Protein AF-X1T3U0-F1 (afdb_monomer)

Organism: NCBI:txid412755

Secondary structure (DSSP, 8-state):
-------S-TTSB-SS----EEEEEETTEEEEEEEBGGG-EEEEEEEE-TT--EEEEEEEEEESS--EEEEEEEEEETTEEEEEEE-TTSEEEEEEEEE-TT--EEEEEEEEEEEEE--SSSS--EEEEEEETTEEEEEEE-GGG-EEEEEEEE-TTS-EEEEEEEEEEESSS---S--EEEEETTEEEEEEE-TTSSSEEEEEEEB-TTS-B-SS-SEEEEETT-EEEEEEEEETTEEEEEEE--S--S--

Radius of gyration: 18.04 Å; Cα contacts (8 Å, |Δi|>4): 682; chains: 1; bounding box: 48×42×46 Å

Sequence (252 aa):
MADYAAKIDVQQYDAIGTRQSVVHVADQIYAIACRGADSDGYVYTVTIDTDGTITALDSLEFADANTIGGTKIIHLAGDNYAILYNSYYKDARIATISITSEGVIALIDDQPVDSIQFGSSSWPCFDFIKVSGTTYAMIYSGADSDGFLTTLSIADNGTVGAVIQTWEFDTEFSVLYPTILHISGDIYVISGPDALHTAVALHTVNIAADGTITTSFVDSLTLDNNSHLRIIPLAGTKYAAVYKKSSDTSCQ

Foldseek 3Di:
DDDPPDDPDPQWADPPPAAKEWDDQADQKIKIWFQTPLRWTKIWIWGQDPVRDIGTQDMDTQGDNFFFGYWYWDAQDDQKIWIWGAGPQQFIKIWMWGQDNSGDIDTQDIDTQPPGGFEPDRHKAKDKDQQARQKIWMWTQHYVQFTKIWMFGAHSSRDTGHIPDMARLGDDEHPAHWDWDDQDAQWIWIWDADPVRQFIKIFIWGQHNSRDTPRDTPDMDTDPQWDNWDWADDDRRDIDTDTDNDPDPDND

Mean predicted aligned error: 7.39 Å

Nearest PDB structures (foldseek):
  4xfv-assembly1_A  TM=5.969E-01  e=9.793E-04  Saccharomyces cerevisiae S288C
  3f3g-assembly1_F  TM=6.147E-01  e=1.641E-03  Saccharomyces cerevisiae
  8asw-assembly1_B  TM=4.668E-01  e=8.833E-04  Saccharomyces cerevisiae
  3f3p-assembly3_J  TM=4.554E-01  e=3.558E-03  Saccharomyces cerevisiae
  3f3p-assembly2_E  TM=4.523E-01  e=5.960E-03  Saccharomyces cerevisiae

pLDDT: mean 83.65, std 15.82, range [32.72, 98.62]

Structure (mmCIF, N/CA/C/O backbone):
data_AF-X1T3U0-F1
#
_entry.id   AF-X1T3U0-F1
#
loop_
_atom_site.group_PDB
_atom_site.id
_atom_site.type_symbol
_atom_site.label_atom_id
_atom_site.label_alt_id
_atom_site.label_comp_id
_atom_site.label_asym_id
_atom_site.label_entity_id
_atom_site.label_seq_id
_atom_site.pdbx_PDB_ins_code
_atom_site.Cartn_x
_atom_site.Cartn_y
_atom_site.Cartn_z
_atom_site.occupancy
_atom_site.B_iso_or_equiv
_atom_site.auth_seq_id
_atom_site.auth_comp_id
_atom_site.auth_asym_id
_atom_site.auth_atom_id
_atom_site.pdbx_PDB_model_num
ATOM 1 N N . MET A 1 1 ? -32.197 23.015 3.382 1.00 33.59 1 MET A N 1
ATOM 2 C CA . MET A 1 1 ? -30.764 23.086 3.722 1.00 33.59 1 MET A CA 1
ATOM 3 C C . MET A 1 1 ? -30.381 21.684 4.129 1.00 33.59 1 MET A C 1
ATOM 5 O O . MET A 1 1 ? -31.005 21.175 5.048 1.00 33.59 1 MET A O 1
ATOM 9 N N . ALA A 1 2 ? -29.540 21.015 3.340 1.00 32.72 2 ALA A N 1
ATOM 10 C CA . ALA A 1 2 ? -29.128 19.652 3.647 1.00 32.72 2 ALA A CA 1
ATOM 11 C C . ALA A 1 2 ? -28.201 19.701 4.862 1.00 32.72 2 ALA A C 1
ATOM 13 O O . ALA A 1 2 ? -27.217 20.440 4.862 1.00 32.72 2 ALA A O 1
ATOM 14 N N . ASP A 1 3 ? -28.605 18.981 5.897 1.00 36.50 3 ASP A N 1
ATOM 15 C CA . ASP A 1 3 ? -27.852 18.747 7.115 1.00 36.50 3 ASP A CA 1
ATOM 16 C C . ASP A 1 3 ? -26.607 17.934 6.736 1.00 36.50 3 ASP A C 1
ATOM 18 O O . ASP A 1 3 ? -26.713 16.798 6.269 1.00 36.50 3 ASP A O 1
ATOM 22 N N . TYR A 1 4 ? -25.431 18.560 6.806 1.00 36.69 4 TYR A N 1
ATOM 23 C CA . TYR A 1 4 ? -24.165 17.853 6.646 1.00 36.69 4 TYR A CA 1
ATOM 24 C C . TYR A 1 4 ? -23.943 17.069 7.939 1.00 36.69 4 TYR A C 1
ATOM 26 O O . TYR A 1 4 ? -23.486 17.632 8.932 1.00 36.69 4 TYR A O 1
ATOM 34 N N . ALA A 1 5 ? -24.313 15.787 7.906 1.00 38.25 5 ALA A N 1
ATOM 35 C CA . ALA A 1 5 ? -24.057 14.813 8.959 1.00 38.25 5 ALA A CA 1
ATOM 36 C C . ALA A 1 5 ? -22.603 14.887 9.458 1.00 38.25 5 ALA A C 1
ATOM 38 O O . ALA A 1 5 ? -21.700 15.251 8.699 1.00 38.25 5 ALA A O 1
ATOM 39 N N . ALA A 1 6 ? -22.431 14.556 10.743 1.00 39.19 6 ALA A N 1
ATOM 40 C CA . ALA A 1 6 ? -21.190 14.555 11.511 1.00 39.19 6 ALA A CA 1
ATOM 41 C C . ALA A 1 6 ? -19.950 14.330 10.636 1.00 39.19 6 ALA A C 1
ATOM 43 O O . ALA A 1 6 ? -19.658 13.224 10.187 1.00 39.19 6 ALA A O 1
ATOM 44 N N . LYS A 1 7 ? -19.227 15.415 10.369 1.00 46.50 7 LYS A N 1
ATOM 45 C CA . LYS A 1 7 ? -17.912 15.314 9.757 1.00 46.50 7 LYS A CA 1
ATOM 46 C C . LYS A 1 7 ? -16.967 14.760 10.822 1.00 46.50 7 LYS A C 1
ATOM 48 O O . LYS A 1 7 ? -16.923 15.309 11.922 1.00 46.50 7 LYS A O 1
ATOM 53 N N . ILE A 1 8 ? -16.218 13.709 10.486 1.00 49.72 8 ILE A N 1
ATOM 54 C CA . ILE A 1 8 ? -14.942 13.419 11.157 1.00 49.72 8 ILE A CA 1
ATOM 55 C C . ILE A 1 8 ? -14.168 14.739 11.137 1.00 49.72 8 ILE A C 1
ATOM 57 O O . ILE A 1 8 ? -14.151 15.399 10.095 1.00 49.72 8 ILE A O 1
ATOM 61 N N . ASP A 1 9 ? -13.695 15.177 12.302 1.00 47.09 9 ASP A N 1
ATOM 62 C CA . ASP A 1 9 ? -13.262 16.549 12.565 1.00 47.09 9 ASP A CA 1
ATOM 63 C C . ASP A 1 9 ? -12.501 17.176 11.380 1.00 47.09 9 ASP A C 1
ATOM 65 O O . ASP A 1 9 ? -11.403 16.772 11.003 1.00 47.09 9 ASP A O 1
ATOM 69 N N . VAL A 1 10 ? -13.130 18.178 10.759 1.00 43.94 10 VAL A N 1
ATOM 70 C CA . VAL A 1 10 ? -12.638 18.867 9.552 1.00 43.94 10 VAL A CA 1
ATOM 71 C C . VAL A 1 10 ? -11.421 19.740 9.840 1.00 43.94 10 VAL A C 1
ATOM 73 O O . VAL A 1 10 ? -10.869 20.321 8.910 1.00 43.94 10 VAL A O 1
ATOM 76 N N . GLN A 1 11 ? -10.962 19.838 11.088 1.00 42.84 11 GLN A N 1
ATOM 77 C CA . GLN A 1 11 ? -9.728 20.563 11.386 1.00 42.84 11 GLN A CA 1
ATOM 78 C C . GLN A 1 11 ? -8.455 19.832 10.946 1.00 42.84 11 GLN A C 1
ATOM 80 O O . GLN A 1 11 ? -7.423 20.480 10.824 1.00 42.84 11 GLN A O 1
ATOM 85 N N . GLN A 1 12 ? -8.524 18.531 10.648 1.00 51.31 12 GLN A N 1
ATOM 86 C CA . GLN A 1 12 ? -7.346 17.737 10.292 1.00 51.31 12 GLN A CA 1
ATOM 87 C C . GLN A 1 12 ? -7.326 17.261 8.839 1.00 51.31 12 GLN A C 1
ATOM 89 O O . GLN A 1 12 ? -6.396 16.566 8.470 1.00 51.31 12 GLN A O 1
ATOM 94 N N . TYR A 1 13 ? -8.291 17.619 7.988 1.00 47.41 13 TYR A N 1
ATOM 95 C CA . TYR A 1 13 ? -8.265 17.225 6.573 1.00 47.41 13 TYR A CA 1
ATOM 96 C C . TYR A 1 13 ? -7.648 18.330 5.710 1.00 47.41 13 TYR A C 1
ATOM 98 O O . TYR A 1 13 ? -8.211 19.422 5.606 1.00 47.41 13 TYR A O 1
ATOM 106 N N . ASP A 1 14 ? -6.519 18.048 5.055 1.00 48.72 14 ASP A N 1
ATOM 107 C CA . ASP A 1 14 ? -5.982 18.955 4.041 1.00 48.72 14 ASP A CA 1
ATOM 108 C C . ASP A 1 14 ? -6.855 18.881 2.774 1.00 48.72 14 ASP A C 1
ATOM 110 O O . ASP A 1 14 ? -7.186 17.805 2.278 1.00 48.72 14 ASP A O 1
ATOM 114 N N . ALA A 1 15 ? -7.239 20.036 2.226 1.00 45.53 15 ALA A N 1
ATOM 115 C CA . ALA A 1 15 ? -8.114 20.159 1.055 1.00 45.53 15 ALA A CA 1
ATOM 116 C C . ALA A 1 15 ? -7.466 19.666 -0.257 1.00 45.53 15 ALA A C 1
ATOM 118 O O . ALA A 1 15 ? -8.058 19.789 -1.332 1.00 45.53 15 ALA A O 1
ATOM 119 N N . ILE A 1 16 ? -6.252 19.124 -0.181 1.00 51.62 16 ILE A N 1
ATOM 120 C CA . ILE A 1 16 ? -5.524 18.544 -1.300 1.00 51.62 16 ILE A CA 1
ATOM 121 C C . ILE A 1 16 ? -5.932 17.071 -1.396 1.00 51.62 16 ILE A C 1
ATOM 123 O O . ILE A 1 16 ? -5.784 16.327 -0.430 1.00 51.62 16 ILE A O 1
ATOM 127 N N . GLY A 1 17 ? -6.488 16.666 -2.544 1.00 50.97 17 GLY A N 1
ATOM 128 C CA . GLY A 1 17 ? -7.001 15.318 -2.820 1.00 50.97 17 GLY A CA 1
ATOM 129 C C . GLY A 1 17 ? -5.941 14.236 -2.640 1.00 50.97 17 GLY A C 1
ATOM 130 O O . GLY A 1 17 ? -5.286 13.817 -3.579 1.00 50.97 17 GLY A O 1
ATOM 131 N N . THR A 1 18 ? -5.742 13.789 -1.410 1.00 62.81 18 THR A N 1
ATOM 132 C CA . THR A 1 18 ? -4.729 12.795 -1.072 1.00 62.81 18 THR A CA 1
ATOM 133 C C . THR A 1 18 ? -5.358 11.411 -1.071 1.00 62.81 18 THR A C 1
ATOM 135 O O . THR A 1 18 ? -6.543 11.236 -0.770 1.00 62.81 18 THR A O 1
ATOM 138 N N . ARG A 1 19 ? -4.584 10.392 -1.457 1.00 74.94 19 ARG A N 1
ATOM 139 C CA . ARG A 1 19 ? -5.105 9.022 -1.505 1.00 74.94 19 ARG A CA 1
ATOM 140 C C . ARG A 1 19 ? -5.238 8.478 -0.093 1.00 74.94 19 ARG A C 1
ATOM 142 O O . ARG A 1 19 ? -4.238 8.211 0.565 1.00 74.94 19 ARG A O 1
ATOM 149 N N . GLN A 1 20 ? -6.477 8.283 0.325 1.00 82.75 20 GLN A N 1
ATOM 150 C CA . GLN A 1 20 ? -6.818 7.598 1.562 1.00 82.75 20 GLN A CA 1
ATOM 151 C C . GLN A 1 20 ? -6.852 6.089 1.322 1.00 82.75 20 GLN A C 1
ATOM 153 O O . GLN A 1 20 ? -7.169 5.627 0.218 1.00 82.75 20 GLN A O 1
ATOM 158 N N . SER A 1 21 ? -6.584 5.319 2.369 1.00 89.38 21 SER A N 1
ATOM 159 C CA . SER A 1 21 ? -6.733 3.868 2.346 1.00 89.38 21 SER A CA 1
ATOM 160 C C . SER A 1 21 ? -7.665 3.421 3.453 1.00 89.38 21 SER A C 1
ATOM 162 O O . SER A 1 21 ? -7.557 3.886 4.583 1.00 89.38 21 SER A O 1
ATOM 164 N N . VAL A 1 22 ? -8.553 2.486 3.122 1.00 92.12 22 VAL A N 1
ATOM 165 C CA . VAL A 1 22 ? -9.544 1.933 4.046 1.00 92.12 22 VAL A CA 1
ATOM 166 C C . VAL A 1 22 ? -9.322 0.435 4.182 1.00 92.12 22 VAL A C 1
ATOM 168 O O . VAL A 1 22 ? -9.105 -0.248 3.180 1.00 92.12 22 VAL A O 1
ATOM 171 N N . VAL A 1 23 ? -9.403 -0.075 5.406 1.00 95.38 23 VAL A N 1
ATOM 172 C CA . VAL A 1 23 ? -9.389 -1.511 5.697 1.00 95.38 23 VAL A CA 1
ATOM 173 C C . VAL A 1 23 ? -10.534 -1.853 6.647 1.00 95.38 23 VAL A C 1
ATOM 175 O O . VAL A 1 23 ? -10.907 -1.054 7.505 1.00 95.38 23 VAL A O 1
ATOM 178 N N . HIS A 1 24 ? -11.127 -3.030 6.460 1.00 95.50 24 HIS A N 1
ATOM 179 C CA . HIS A 1 24 ? -12.075 -3.591 7.420 1.00 95.50 24 HIS A CA 1
ATOM 180 C C . HIS A 1 24 ? -11.312 -4.105 8.644 1.00 95.50 24 HIS A C 1
ATOM 182 O O . HIS A 1 24 ? -10.264 -4.726 8.480 1.00 95.50 24 HIS A O 1
ATOM 188 N N . VAL A 1 25 ? -11.824 -3.818 9.841 1.00 95.81 25 VAL A N 1
ATOM 189 C CA . VAL A 1 25 ? -11.195 -4.206 11.111 1.00 95.81 25 VAL A CA 1
ATOM 190 C C . VAL A 1 25 ? -11.925 -5.411 11.702 1.00 95.81 25 VAL A C 1
ATOM 192 O O . VAL A 1 25 ? -11.403 -6.522 11.714 1.00 95.81 25 VAL A O 1
ATOM 195 N N . ALA A 1 26 ? -13.155 -5.200 12.165 1.00 94.69 26 ALA A N 1
ATOM 196 C CA . ALA A 1 26 ? -14.017 -6.215 12.760 1.00 94.69 26 ALA A CA 1
ATOM 197 C C 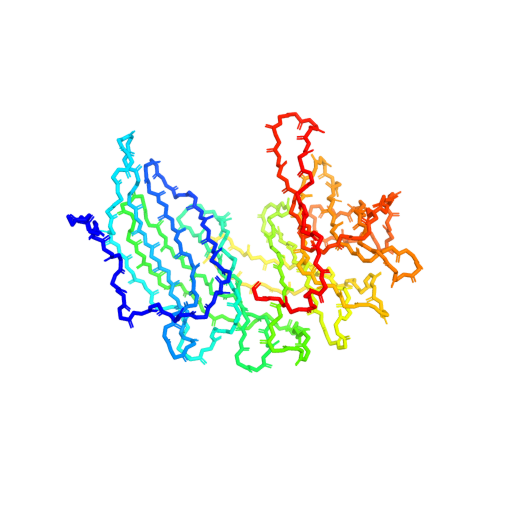. ALA A 1 26 ? -15.467 -5.733 12.694 1.00 94.69 26 ALA A C 1
ATOM 199 O O . ALA A 1 26 ? -15.708 -4.532 12.750 1.00 94.69 26 ALA A O 1
ATOM 200 N N . ASP A 1 27 ? -16.435 -6.644 12.581 1.00 94.31 27 ASP A N 1
ATOM 201 C CA . ASP A 1 27 ? -17.865 -6.309 12.520 1.00 94.31 27 ASP A CA 1
ATOM 202 C C . ASP A 1 27 ? -18.162 -5.162 11.532 1.00 94.31 27 ASP A C 1
ATOM 204 O O . ASP A 1 27 ? -17.897 -5.293 10.337 1.00 94.31 27 ASP A O 1
ATOM 208 N N . GLN A 1 28 ? -18.668 -4.030 12.026 1.00 95.38 28 GLN A N 1
ATOM 209 C CA . GLN A 1 28 ? -18.968 -2.827 11.247 1.00 95.38 28 GLN A CA 1
ATOM 210 C C . GLN A 1 28 ? -17.866 -1.758 11.341 1.00 95.38 28 GLN A C 1
ATOM 212 O O . GLN A 1 28 ? -18.093 -0.617 10.944 1.00 95.38 28 GLN A O 1
ATOM 217 N N . ILE A 1 29 ? -16.697 -2.097 11.887 1.00 96.31 29 ILE A N 1
ATOM 218 C CA . ILE A 1 29 ? -15.579 -1.181 12.114 1.00 96.31 29 ILE A CA 1
ATOM 219 C C . ILE A 1 29 ? -14.626 -1.185 10.923 1.00 96.31 29 ILE A C 1
ATOM 221 O O . ILE A 1 29 ? -14.197 -2.230 10.425 1.00 96.31 29 ILE A O 1
ATOM 225 N N . TYR A 1 30 ? -14.251 0.018 10.506 1.00 96.75 30 TYR A N 1
ATOM 226 C CA . TYR A 1 30 ? -13.299 0.275 9.438 1.00 96.75 30 TYR A CA 1
ATOM 227 C C . TYR A 1 30 ? -12.246 1.265 9.918 1.00 96.75 30 TYR A C 1
ATOM 229 O O . TYR A 1 30 ? -12.556 2.196 10.661 1.00 96.75 30 TYR A O 1
ATOM 237 N N . ALA A 1 31 ? -11.013 1.082 9.458 1.00 96.19 31 ALA A N 1
ATOM 238 C CA . ALA A 1 31 ? -9.928 2.022 9.674 1.00 96.19 31 ALA A CA 1
ATOM 239 C C . ALA A 1 31 ? -9.622 2.776 8.381 1.00 96.19 31 ALA A C 1
ATOM 241 O O . ALA A 1 31 ? -9.586 2.181 7.302 1.00 96.19 31 ALA A O 1
ATOM 242 N N . ILE A 1 32 ? -9.399 4.081 8.495 1.00 94.31 32 ILE A N 1
ATOM 243 C CA . ILE A 1 32 ? -9.120 4.996 7.392 1.00 94.31 32 ILE A CA 1
ATOM 244 C C . ILE A 1 32 ? -7.792 5.678 7.694 1.00 94.31 32 ILE A C 1
ATOM 246 O O . ILE A 1 32 ? -7.715 6.491 8.609 1.00 94.31 32 ILE A O 1
ATOM 250 N N . ALA A 1 33 ? -6.756 5.356 6.926 1.00 92.44 33 ALA A N 1
ATOM 251 C CA . ALA A 1 33 ? -5.493 6.080 6.959 1.00 92.44 33 ALA A CA 1
ATOM 252 C C . ALA A 1 33 ? -5.522 7.203 5.918 1.00 92.44 33 ALA A C 1
ATOM 254 O O . ALA A 1 33 ? -5.954 6.992 4.779 1.00 92.44 33 ALA A O 1
ATOM 255 N N . CYS A 1 34 ? -5.014 8.379 6.265 1.00 88.38 34 CYS A N 1
ATOM 256 C CA . CYS A 1 34 ? -4.956 9.526 5.368 1.00 88.38 34 CYS A CA 1
ATOM 257 C C . CYS A 1 34 ? -3.858 10.516 5.760 1.00 88.38 34 CYS A C 1
ATOM 259 O O . CYS A 1 34 ? -3.342 10.496 6.876 1.00 88.38 34 CYS A O 1
ATOM 261 N N . ARG A 1 35 ? -3.542 11.415 4.827 1.00 85.50 35 ARG A N 1
ATOM 262 C CA . ARG A 1 35 ? -2.795 12.636 5.116 1.00 85.50 35 ARG A CA 1
ATOM 263 C C . ARG A 1 35 ? -3.746 13.678 5.699 1.00 85.50 35 ARG A C 1
ATOM 265 O O . ARG A 1 35 ? -4.820 13.906 5.138 1.00 85.50 35 ARG A O 1
ATOM 272 N N . GLY A 1 36 ? -3.340 14.294 6.796 1.00 82.38 36 GLY A N 1
ATOM 273 C CA . GLY A 1 36 ? -4.035 15.394 7.429 1.00 82.38 36 GLY A CA 1
ATOM 274 C C . GLY A 1 36 ? -3.422 16.765 7.155 1.00 82.38 36 GLY A C 1
ATOM 275 O O . GLY A 1 36 ? -2.601 16.933 6.246 1.00 82.38 36 GLY A O 1
ATOM 276 N N . ALA A 1 37 ? -3.872 17.754 7.930 1.00 81.44 37 ALA A N 1
ATOM 277 C CA . ALA A 1 37 ? -3.333 19.111 7.943 1.00 81.44 37 ALA A CA 1
ATOM 278 C C . ALA A 1 37 ? -1.815 19.095 8.184 1.00 81.44 37 ALA A C 1
ATOM 280 O O . ALA A 1 37 ? -1.283 18.133 8.722 1.00 81.44 37 ALA A O 1
ATOM 281 N N . ASP A 1 38 ? -1.116 20.118 7.689 1.00 81.81 38 ASP A N 1
ATOM 282 C CA . ASP A 1 38 ? 0.340 20.278 7.836 1.00 81.81 38 ASP A CA 1
ATOM 283 C C . ASP A 1 38 ? 1.205 19.097 7.342 1.00 81.81 38 ASP A C 1
ATOM 285 O O . ASP A 1 38 ? 2.426 19.107 7.473 1.00 81.81 38 ASP A O 1
ATOM 289 N N . SER A 1 39 ? 0.609 18.173 6.577 1.00 82.75 39 SER A N 1
ATOM 290 C CA . SER A 1 39 ? 1.232 16.923 6.118 1.00 82.75 39 SER A CA 1
ATOM 291 C C . SER A 1 39 ? 1.428 15.890 7.224 1.00 82.75 39 SER A C 1
ATOM 293 O O . SER A 1 39 ? 2.306 15.039 7.117 1.00 82.75 39 SER A O 1
ATOM 295 N N . ASP A 1 40 ? 0.586 15.919 8.247 1.00 85.94 40 ASP A N 1
ATOM 296 C CA . ASP A 1 40 ? 0.549 14.886 9.274 1.00 85.94 40 ASP A CA 1
ATOM 297 C C . ASP A 1 40 ? -0.100 13.606 8.729 1.00 85.94 40 ASP A C 1
ATOM 299 O O . ASP A 1 40 ? -0.894 13.622 7.786 1.00 85.94 40 ASP A O 1
ATOM 303 N N . GLY A 1 41 ? 0.252 12.462 9.296 1.00 89.31 41 GLY A N 1
ATOM 304 C CA . GLY A 1 41 ? -0.356 11.171 9.005 1.00 89.31 41 GLY A CA 1
ATOM 305 C C . GLY A 1 41 ? -1.357 10.810 10.086 1.00 89.31 41 GLY A C 1
ATOM 306 O O . GLY A 1 41 ? -0.973 10.665 11.243 1.00 89.31 41 GLY A O 1
ATOM 307 N N . TYR A 1 42 ? -2.620 10.608 9.711 1.00 91.44 42 TYR A N 1
ATOM 308 C CA . TYR A 1 42 ? -3.678 10.214 10.640 1.00 91.44 42 TYR A CA 1
ATOM 309 C C . TYR A 1 42 ? -4.325 8.891 10.252 1.00 91.44 42 TYR A C 1
ATOM 311 O O . TYR A 1 42 ? -4.515 8.577 9.073 1.00 91.44 42 TYR A O 1
ATOM 319 N N . VAL A 1 43 ? -4.715 8.129 11.268 1.00 94.25 43 VAL A N 1
ATOM 320 C CA . VAL A 1 43 ? -5.621 6.992 11.140 1.00 94.25 43 VAL A CA 1
ATOM 321 C C . VAL A 1 43 ? -6.849 7.222 12.012 1.00 94.25 43 VAL A C 1
ATOM 323 O O . VAL A 1 43 ? -6.735 7.609 13.172 1.00 94.25 43 VAL A O 1
ATOM 326 N N . TYR A 1 44 ? -8.022 6.977 11.440 1.00 94.44 44 TYR A N 1
ATOM 327 C CA . TYR A 1 44 ? -9.311 7.049 12.121 1.00 94.44 44 TYR A CA 1
ATOM 328 C C . TYR A 1 44 ? -9.970 5.682 12.108 1.00 94.44 44 TYR A C 1
ATOM 330 O O . TYR A 1 44 ? -9.910 4.980 11.097 1.00 94.44 44 TYR A O 1
ATOM 338 N N . THR A 1 45 ? -10.671 5.336 13.177 1.00 96.44 45 THR A N 1
ATOM 339 C CA . THR A 1 45 ? -11.610 4.215 13.183 1.00 96.44 45 THR A CA 1
ATOM 340 C C . THR A 1 45 ? -13.034 4.734 13.198 1.00 96.44 45 THR A C 1
ATOM 342 O O . THR A 1 45 ? -13.372 5.719 13.857 1.00 96.44 45 THR A O 1
ATOM 345 N N . VAL A 1 46 ? -13.887 4.071 12.428 1.00 95.81 46 VAL A N 1
ATOM 346 C CA . VAL A 1 46 ? -15.303 4.405 12.308 1.00 95.81 46 VAL A CA 1
ATOM 347 C C . VAL A 1 46 ? -16.137 3.139 12.345 1.00 95.81 46 VAL A C 1
ATOM 349 O O . VAL A 1 46 ? -15.684 2.085 11.906 1.00 95.81 46 VAL A O 1
ATOM 352 N N . THR A 1 47 ? -17.379 3.255 12.797 1.00 96.25 47 THR A N 1
ATOM 353 C CA . THR A 1 47 ? -18.428 2.286 12.466 1.00 96.25 47 THR A CA 1
ATOM 354 C C . THR A 1 47 ? -19.148 2.722 11.199 1.00 96.25 47 THR A C 1
ATOM 356 O O . THR A 1 47 ? -19.315 3.919 10.967 1.00 96.25 47 THR A O 1
ATOM 359 N N . ILE A 1 48 ? -19.570 1.757 10.384 1.00 92.44 48 ILE A N 1
ATOM 360 C CA . ILE A 1 48 ? -20.512 1.958 9.281 1.00 92.44 48 ILE A CA 1
ATOM 361 C C . ILE A 1 48 ? -21.673 0.989 9.493 1.00 92.44 48 ILE A C 1
ATOM 363 O O . ILE A 1 48 ? -21.567 -0.199 9.185 1.00 92.44 48 ILE A O 1
ATOM 367 N N . ASP A 1 49 ? -22.775 1.481 10.048 1.00 93.06 49 ASP A N 1
ATOM 368 C CA . ASP A 1 49 ? -23.946 0.667 10.362 1.00 93.06 49 ASP A CA 1
ATOM 369 C C . ASP A 1 49 ? -24.684 0.200 9.099 1.00 93.06 49 ASP A C 1
ATOM 371 O O . ASP A 1 49 ? -24.515 0.725 7.998 1.00 93.06 49 ASP A O 1
ATOM 375 N N . THR A 1 50 ? -25.551 -0.805 9.251 1.00 93.44 50 THR A N 1
ATOM 376 C CA . THR A 1 50 ? -26.329 -1.365 8.126 1.00 93.44 50 THR A CA 1
ATOM 377 C C . THR A 1 50 ? -27.298 -0.373 7.475 1.00 93.44 50 THR A C 1
ATOM 379 O O . THR A 1 50 ? -27.723 -0.591 6.341 1.00 93.44 50 THR A O 1
ATOM 382 N N . ASP A 1 51 ? -27.642 0.712 8.171 1.00 92.88 51 ASP A N 1
ATOM 383 C CA . ASP A 1 51 ? -28.441 1.817 7.635 1.00 92.88 51 ASP A CA 1
ATOM 384 C C . ASP A 1 51 ? -27.585 2.896 6.943 1.00 92.88 51 ASP A C 1
ATOM 386 O O . ASP A 1 51 ? -28.124 3.860 6.398 1.00 92.88 51 ASP A O 1
ATOM 390 N N . GLY A 1 52 ? -26.262 2.707 6.916 1.00 87.94 52 GLY A N 1
ATOM 391 C CA . GLY A 1 52 ? -25.287 3.615 6.326 1.00 87.94 52 GLY A CA 1
ATOM 392 C C . GLY A 1 52 ? -24.802 4.719 7.266 1.00 87.94 52 GLY A C 1
ATOM 393 O O . GLY A 1 52 ? -24.048 5.584 6.816 1.00 87.94 52 GLY A O 1
ATOM 394 N N . THR A 1 53 ? -25.209 4.721 8.539 1.00 90.75 53 THR A N 1
ATOM 395 C CA . THR A 1 53 ? -24.721 5.686 9.534 1.00 90.75 53 THR A CA 1
ATOM 396 C C . THR A 1 53 ? -23.230 5.481 9.791 1.00 90.75 53 THR A C 1
ATOM 398 O O . THR A 1 53 ? -22.785 4.356 10.007 1.00 90.75 53 THR A O 1
ATOM 401 N N . ILE A 1 54 ? -22.457 6.572 9.776 1.00 92.12 54 ILE A N 1
ATOM 402 C CA . ILE A 1 54 ? -21.017 6.558 10.060 1.00 92.12 54 ILE A CA 1
ATOM 403 C C . ILE A 1 54 ? -20.767 7.246 11.401 1.00 92.12 54 ILE A C 1
ATOM 405 O O . ILE A 1 54 ? -21.140 8.409 11.563 1.00 92.12 54 ILE A O 1
ATOM 409 N N . THR A 1 55 ? -20.101 6.562 12.333 1.00 92.44 55 THR A N 1
ATOM 410 C CA . THR A 1 55 ? -19.729 7.137 13.638 1.00 92.44 55 THR A CA 1
ATOM 411 C C . THR A 1 55 ? -18.233 6.991 13.875 1.00 92.44 55 THR A C 1
ATOM 413 O O . THR A 1 55 ? -17.708 5.884 13.794 1.00 92.44 55 THR A O 1
ATOM 416 N N . ALA A 1 56 ? -17.548 8.095 14.184 1.00 92.50 56 ALA A N 1
ATOM 417 C CA . ALA A 1 56 ? -16.139 8.074 14.576 1.00 92.50 56 ALA A CA 1
ATOM 418 C C . ALA A 1 56 ? -15.956 7.409 15.948 1.00 92.50 56 ALA A C 1
ATOM 420 O O . ALA A 1 56 ? -16.746 7.656 16.860 1.00 92.50 56 ALA A O 1
ATOM 421 N N . LEU A 1 57 ? -14.921 6.582 16.080 1.00 93.56 57 LEU A N 1
ATOM 422 C CA . LEU A 1 57 ? -14.583 5.870 17.312 1.00 93.56 57 LEU A CA 1
ATOM 423 C C . LEU A 1 57 ? -13.314 6.436 17.946 1.00 93.56 57 LEU A C 1
ATOM 425 O O . LEU A 1 57 ? -13.351 6.875 19.092 1.00 93.56 57 LEU A O 1
ATOM 429 N N . ASP A 1 58 ? -12.218 6.440 17.192 1.00 95.62 58 ASP A N 1
ATOM 430 C CA . ASP A 1 58 ? -10.902 6.849 17.670 1.00 95.62 58 ASP A CA 1
ATOM 431 C C . ASP A 1 58 ? -10.066 7.459 16.533 1.00 95.62 58 A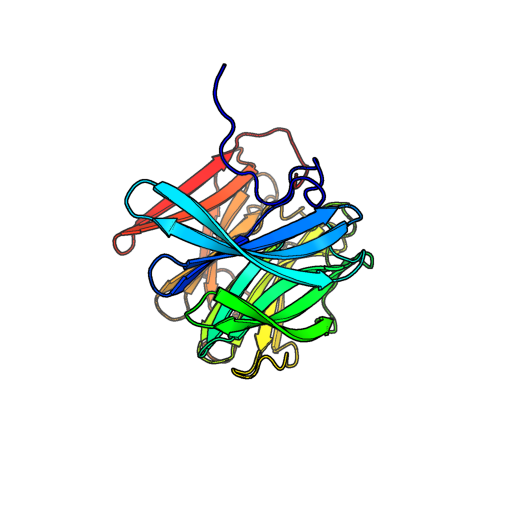SP A C 1
ATOM 433 O O . ASP A 1 58 ? -10.384 7.318 15.345 1.00 95.62 58 ASP A O 1
ATOM 437 N N . SER A 1 59 ? -8.996 8.159 16.902 1.00 94.19 59 SER A N 1
ATOM 438 C CA . SER A 1 59 ? -8.049 8.771 15.975 1.00 94.19 59 SER A CA 1
ATOM 439 C C . SER A 1 59 ? -6.639 8.774 16.551 1.00 94.19 59 SER A C 1
ATOM 441 O O . SER A 1 59 ? -6.448 9.132 17.712 1.00 94.19 59 SER A O 1
ATOM 443 N N . LEU A 1 60 ? -5.649 8.479 15.715 1.00 93.94 60 LEU A N 1
ATOM 444 C CA . LEU A 1 60 ? -4.236 8.530 16.073 1.00 93.94 60 LEU A CA 1
ATOM 445 C C . LEU A 1 60 ? -3.444 9.251 14.981 1.00 93.94 60 LEU A C 1
ATOM 447 O O . LEU A 1 60 ? -3.587 8.945 13.797 1.00 93.94 60 LEU A O 1
ATOM 451 N N . GLU A 1 61 ? -2.568 10.161 15.395 1.00 92.81 61 GLU A N 1
ATOM 452 C CA . GLU A 1 61 ? -1.500 10.687 14.549 1.00 92.81 61 GLU A CA 1
ATOM 453 C C . GLU A 1 61 ? -0.328 9.702 14.550 1.00 92.81 61 GLU A C 1
ATOM 455 O O . GLU A 1 61 ? 0.248 9.419 15.601 1.00 92.81 61 GLU A O 1
ATOM 460 N N . PHE A 1 62 ? 0.006 9.139 13.390 1.00 91.19 62 PHE A N 1
ATOM 461 C CA . PHE A 1 62 ? 1.109 8.186 13.253 1.00 91.19 62 PHE A CA 1
ATOM 462 C C . PHE A 1 62 ? 2.395 8.827 12.713 1.00 91.19 62 PHE A C 1
ATOM 464 O O . PHE A 1 62 ? 3.446 8.194 12.780 1.00 91.19 62 PHE A O 1
ATOM 471 N N . ALA A 1 63 ? 2.327 10.047 12.165 1.00 88.31 63 ALA A N 1
ATOM 472 C CA . ALA A 1 63 ? 3.481 10.757 11.612 1.00 88.31 63 ALA A CA 1
ATOM 473 C C . ALA A 1 63 ? 3.290 12.284 11.651 1.00 88.31 63 ALA A C 1
ATOM 475 O O . ALA A 1 63 ? 2.370 12.789 11.020 1.00 88.31 63 ALA A O 1
ATOM 476 N N . ASP A 1 64 ? 4.202 13.004 12.306 1.00 84.62 64 ASP A N 1
ATOM 477 C CA . ASP A 1 64 ? 4.211 14.476 12.425 1.00 84.62 64 ASP A CA 1
ATOM 478 C C . ASP A 1 64 ? 4.931 15.112 11.222 1.00 84.62 64 ASP A C 1
ATOM 480 O O . ASP A 1 64 ? 6.103 14.810 10.969 1.00 84.62 64 ASP A O 1
ATOM 484 N N . ALA A 1 65 ? 4.222 15.943 10.452 1.00 76.38 65 ALA A N 1
ATOM 485 C CA . ALA A 1 65 ? 4.689 16.702 9.287 1.00 76.38 65 ALA A CA 1
ATOM 486 C C . ALA A 1 65 ? 5.459 15.881 8.231 1.00 76.38 65 ALA A C 1
ATOM 488 O O . ALA A 1 65 ? 6.313 16.398 7.501 1.00 76.38 65 ALA A O 1
ATOM 489 N N . ASN A 1 66 ? 5.182 14.578 8.151 1.00 77.88 66 ASN A N 1
ATOM 490 C CA . ASN A 1 66 ? 5.997 13.623 7.402 1.00 77.88 66 ASN A CA 1
ATOM 491 C C . ASN A 1 66 ? 5.184 12.706 6.486 1.00 77.88 66 ASN A C 1
ATOM 493 O O . ASN A 1 66 ? 5.680 11.674 6.062 1.00 77.88 66 ASN A O 1
ATOM 497 N N . THR A 1 67 ? 3.942 13.055 6.179 1.00 76.19 67 THR A N 1
ATOM 498 C CA . THR A 1 67 ? 3.080 12.311 5.261 1.00 76.19 67 THR A CA 1
ATOM 499 C C . THR A 1 67 ? 2.786 13.170 4.045 1.00 76.19 67 THR A C 1
ATOM 501 O O . THR A 1 67 ? 1.971 14.088 4.095 1.00 76.19 67 THR A O 1
ATOM 504 N N . ILE A 1 68 ? 3.437 12.870 2.923 1.00 75.00 68 ILE A N 1
ATOM 505 C CA . ILE A 1 68 ? 3.168 13.515 1.634 1.00 75.00 68 ILE A CA 1
ATOM 506 C C . ILE A 1 68 ? 2.448 12.527 0.715 1.00 75.00 68 ILE A C 1
ATOM 508 O O . ILE A 1 68 ? 2.749 11.339 0.681 1.00 75.00 68 ILE A O 1
ATOM 512 N N . GLY A 1 69 ? 1.477 13.011 -0.060 1.00 76.12 69 GLY A N 1
ATOM 513 C CA . GLY A 1 69 ? 0.768 12.165 -1.015 1.00 76.12 69 GLY A CA 1
ATOM 514 C C . GLY A 1 69 ? -0.249 11.238 -0.356 1.00 76.12 69 GLY A C 1
ATOM 515 O O . GLY A 1 69 ? -1.158 11.708 0.321 1.00 76.12 69 GLY A O 1
ATOM 516 N N . GLY A 1 70 ? -0.165 9.941 -0.651 1.00 82.06 70 GLY A N 1
ATOM 517 C CA . GLY A 1 70 ? -1.137 8.936 -0.219 1.00 82.06 70 GLY A CA 1
ATOM 518 C C . GLY A 1 70 ? -0.685 8.093 0.968 1.00 82.06 70 GLY A C 1
ATOM 519 O O . GLY A 1 70 ? 0.481 8.106 1.349 1.00 82.06 70 GLY A O 1
ATOM 520 N N . THR A 1 71 ? -1.611 7.300 1.500 1.00 88.56 71 THR A N 1
ATOM 521 C CA . THR A 1 71 ? -1.339 6.238 2.476 1.00 88.56 71 THR A CA 1
ATOM 522 C C . THR A 1 71 ? -1.880 4.901 1.965 1.00 88.56 71 THR A C 1
ATOM 524 O O . THR A 1 71 ? -2.795 4.851 1.136 1.00 88.56 71 THR A O 1
ATOM 527 N N . LYS A 1 72 ? -1.330 3.793 2.466 1.00 92.81 72 LYS A N 1
ATOM 528 C CA . LYS A 1 72 ? -1.858 2.443 2.241 1.00 92.81 72 LYS A CA 1
ATOM 529 C C . LYS A 1 72 ? -1.819 1.649 3.541 1.00 92.81 72 LYS A C 1
ATOM 531 O O . LYS A 1 72 ? -0.745 1.278 3.998 1.00 92.81 72 LYS A O 1
ATOM 536 N N . ILE A 1 73 ? -2.994 1.383 4.110 1.00 95.62 73 ILE A N 1
ATOM 537 C CA . ILE A 1 73 ? -3.146 0.535 5.298 1.00 95.62 73 ILE A CA 1
ATOM 538 C C . ILE A 1 73 ? -3.407 -0.917 4.888 1.00 95.62 73 ILE A C 1
ATOM 540 O O . ILE A 1 73 ? -4.199 -1.181 3.980 1.00 95.62 73 ILE A O 1
ATOM 544 N N . ILE A 1 74 ? -2.742 -1.856 5.558 1.00 96.31 74 ILE A N 1
ATOM 545 C CA . ILE A 1 74 ? -2.928 -3.296 5.383 1.00 96.31 74 ILE A CA 1
ATOM 546 C C . ILE A 1 74 ? -2.935 -4.010 6.735 1.00 96.31 74 ILE A C 1
ATOM 548 O O . ILE A 1 74 ? -2.209 -3.636 7.655 1.00 96.31 74 ILE A O 1
ATOM 552 N N . HIS A 1 75 ? -3.757 -5.050 6.850 1.00 96.38 75 HIS A N 1
ATOM 553 C CA . HIS A 1 75 ? -3.770 -5.932 8.015 1.00 96.38 75 HIS A CA 1
ATOM 554 C C . HIS A 1 75 ? -2.551 -6.863 8.016 1.00 96.38 75 HIS A C 1
ATOM 556 O O . HIS A 1 75 ? -2.216 -7.453 6.985 1.00 96.38 75 HIS A O 1
ATOM 562 N N . LEU A 1 76 ? -1.894 -6.995 9.171 1.00 95.44 76 LEU A N 1
ATOM 563 C CA . LEU A 1 76 ? -0.754 -7.891 9.365 1.00 95.44 76 LEU A CA 1
ATOM 564 C C . LEU A 1 76 ? -1.225 -9.244 9.913 1.00 95.44 76 LEU A C 1
ATOM 566 O O . LEU A 1 76 ? -1.257 -10.237 9.176 1.00 95.44 76 LEU A O 1
ATOM 570 N N . ALA A 1 77 ? -1.567 -9.261 11.203 1.00 95.19 77 ALA A N 1
ATOM 571 C CA . ALA A 1 77 ? -2.037 -10.401 11.980 1.00 95.19 77 ALA A CA 1
ATOM 572 C C . ALA A 1 77 ? -2.643 -9.908 13.306 1.00 95.19 77 ALA A C 1
ATOM 574 O O . ALA A 1 77 ? -2.205 -8.893 13.848 1.00 95.19 77 ALA A O 1
ATOM 575 N N . GLY A 1 78 ? -3.619 -10.643 13.853 1.00 95.62 78 GLY A N 1
ATOM 576 C CA . GLY A 1 78 ? -4.301 -10.248 15.092 1.00 95.62 78 GLY A CA 1
ATOM 577 C C . GLY A 1 78 ? -4.898 -8.846 14.971 1.00 95.62 78 GLY A C 1
ATOM 578 O O . GLY A 1 78 ? -5.608 -8.575 14.008 1.00 95.62 78 GLY A O 1
ATOM 579 N N . ASP A 1 79 ? -4.538 -7.960 15.892 1.00 97.56 79 ASP A N 1
ATOM 580 C CA . ASP A 1 79 ? -4.988 -6.564 15.902 1.00 97.56 79 ASP A CA 1
ATOM 581 C C . ASP A 1 79 ? -4.005 -5.618 15.190 1.00 97.56 79 ASP A C 1
ATOM 583 O O . ASP A 1 79 ? -4.195 -4.409 15.216 1.00 97.56 79 ASP A O 1
ATOM 587 N N . ASN A 1 80 ? -2.938 -6.129 14.566 1.00 97.50 80 ASN A N 1
ATOM 588 C CA . ASN A 1 80 ? -1.849 -5.300 14.053 1.00 97.50 80 ASN A CA 1
ATOM 589 C C . ASN A 1 80 ? -2.007 -4.978 12.563 1.00 97.50 80 ASN A C 1
ATOM 591 O O . ASN A 1 80 ? -2.345 -5.836 11.742 1.00 97.50 80 ASN A O 1
ATOM 595 N N . TYR A 1 81 ? -1.682 -3.739 12.210 1.00 98.00 81 TYR A N 1
ATOM 596 C CA . TYR A 1 81 ? -1.761 -3.184 10.863 1.00 98.00 81 TYR A CA 1
ATOM 597 C C . TYR A 1 81 ? -0.470 -2.434 10.531 1.00 98.00 81 TYR A C 1
ATOM 599 O O . TYR A 1 81 ? 0.222 -1.935 11.418 1.00 98.00 81 TYR A O 1
ATOM 607 N N . ALA A 1 82 ? -0.166 -2.331 9.241 1.00 96.94 82 ALA A N 1
ATOM 608 C CA . ALA A 1 82 ? 0.895 -1.481 8.717 1.00 96.94 82 ALA A CA 1
ATOM 609 C C . ALA A 1 82 ? 0.298 -0.398 7.821 1.00 96.94 82 ALA A C 1
ATOM 611 O O . ALA A 1 82 ? -0.603 -0.670 7.026 1.00 96.94 82 ALA A O 1
ATOM 612 N N . ILE A 1 83 ? 0.829 0.814 7.927 1.00 95.44 83 ILE A N 1
ATOM 613 C CA . ILE A 1 83 ? 0.505 1.960 7.088 1.00 95.44 83 ILE A CA 1
ATOM 614 C C . ILE A 1 83 ? 1.772 2.341 6.338 1.00 95.44 83 ILE A C 1
ATOM 616 O O . ILE A 1 83 ? 2.707 2.879 6.924 1.00 95.44 83 ILE A O 1
ATOM 620 N N . LEU A 1 84 ? 1.786 2.071 5.037 1.00 93.31 84 LEU A N 1
ATOM 621 C CA . LEU A 1 84 ? 2.799 2.589 4.131 1.00 93.31 84 LEU A CA 1
ATOM 622 C C . LEU A 1 84 ? 2.457 4.034 3.766 1.00 93.31 84 LEU A C 1
ATOM 624 O O . LEU A 1 84 ? 1.327 4.332 3.359 1.00 93.31 84 LEU A O 1
ATOM 628 N N . TYR A 1 85 ? 3.443 4.913 3.877 1.00 90.25 85 TYR A N 1
ATOM 629 C CA . TYR A 1 85 ? 3.338 6.312 3.494 1.00 90.25 85 TYR A CA 1
ATOM 630 C C . TYR A 1 85 ? 4.679 6.851 2.982 1.00 90.25 85 TYR A C 1
ATOM 632 O O . TYR A 1 85 ? 5.724 6.203 3.088 1.00 90.25 85 TYR A O 1
ATOM 640 N N . ASN A 1 86 ? 4.633 8.035 2.376 1.00 86.00 86 ASN A N 1
ATOM 641 C CA . ASN A 1 86 ? 5.813 8.735 1.892 1.00 86.00 86 ASN A CA 1
ATOM 642 C C . ASN A 1 86 ? 6.213 9.862 2.842 1.00 86.00 86 ASN A C 1
ATOM 644 O O . ASN A 1 86 ? 5.371 10.674 3.228 1.00 86.00 86 ASN A O 1
ATOM 648 N N . SER A 1 87 ? 7.508 9.912 3.153 1.00 85.00 87 SER A N 1
ATOM 649 C CA . SER A 1 87 ? 8.106 10.935 4.004 1.00 85.00 87 SER A CA 1
ATOM 650 C C . SER A 1 87 ? 8.334 12.260 3.273 1.00 85.00 87 SER A C 1
ATOM 652 O O . SER A 1 87 ? 8.477 12.297 2.051 1.00 85.00 87 SER A O 1
ATOM 654 N N . TYR A 1 88 ? 8.497 13.354 4.018 1.00 79.19 88 TYR A N 1
ATOM 655 C CA . TYR A 1 88 ? 8.978 14.631 3.479 1.00 79.19 88 TYR A CA 1
ATOM 656 C C . TYR A 1 88 ? 10.323 14.493 2.744 1.00 79.19 88 TYR A C 1
ATOM 658 O O . TYR A 1 88 ? 10.592 15.185 1.759 1.00 79.19 88 TYR A O 1
ATOM 666 N N . TYR A 1 89 ? 11.155 13.550 3.191 1.00 80.25 89 TYR A N 1
ATOM 667 C CA . TYR A 1 89 ? 12.445 13.218 2.587 1.00 80.25 89 TYR A CA 1
ATOM 668 C C . TYR A 1 89 ? 12.342 12.243 1.410 1.00 80.25 89 TYR A C 1
ATOM 670 O O . TYR A 1 89 ? 13.361 11.883 0.828 1.00 80.25 89 TYR A O 1
ATOM 678 N N . LYS A 1 90 ? 11.116 11.897 1.001 1.00 79.31 90 LYS A N 1
ATOM 679 C CA . LYS A 1 90 ? 10.783 10.984 -0.098 1.00 79.31 90 LYS A CA 1
ATOM 680 C C . LYS A 1 90 ? 11.135 9.521 0.167 1.00 79.31 90 LYS A C 1
ATOM 682 O O . LYS A 1 90 ? 11.126 8.715 -0.758 1.00 79.31 90 LYS A O 1
ATOM 687 N N . ASP A 1 91 ? 11.380 9.159 1.415 1.00 84.69 91 ASP A N 1
ATOM 688 C CA . ASP A 1 91 ? 11.605 7.771 1.804 1.00 84.69 91 ASP A CA 1
ATOM 689 C C . ASP A 1 91 ? 10.268 7.041 1.954 1.00 84.69 91 ASP A C 1
ATOM 691 O O . ASP A 1 91 ? 9.259 7.632 2.365 1.00 84.69 91 ASP A O 1
ATOM 695 N N . ALA A 1 92 ? 10.264 5.743 1.657 1.00 88.62 92 ALA A N 1
ATOM 696 C CA . ALA A 1 92 ? 9.175 4.883 2.094 1.00 88.62 92 ALA A CA 1
ATOM 697 C C . ALA A 1 92 ? 9.236 4.699 3.607 1.00 88.62 92 ALA A C 1
ATOM 699 O O . ALA A 1 92 ? 10.285 4.376 4.164 1.00 88.62 92 ALA A O 1
ATOM 700 N N . ARG A 1 93 ? 8.106 4.908 4.282 1.00 91.56 93 ARG A N 1
ATOM 701 C CA . ARG A 1 93 ? 7.968 4.689 5.723 1.00 91.56 93 ARG A CA 1
ATOM 702 C C . ARG A 1 93 ? 6.794 3.775 6.002 1.00 91.56 93 ARG A C 1
ATOM 704 O O . ARG A 1 93 ? 5.784 3.815 5.297 1.00 91.56 93 ARG A O 1
ATOM 711 N N . ILE A 1 94 ? 6.947 2.948 7.027 1.00 94.31 94 ILE A N 1
ATOM 712 C CA . ILE A 1 94 ? 5.888 2.075 7.514 1.00 94.31 94 ILE A CA 1
ATOM 713 C C . ILE A 1 94 ? 5.680 2.374 8.993 1.00 94.31 94 ILE A C 1
ATOM 715 O O . ILE A 1 94 ? 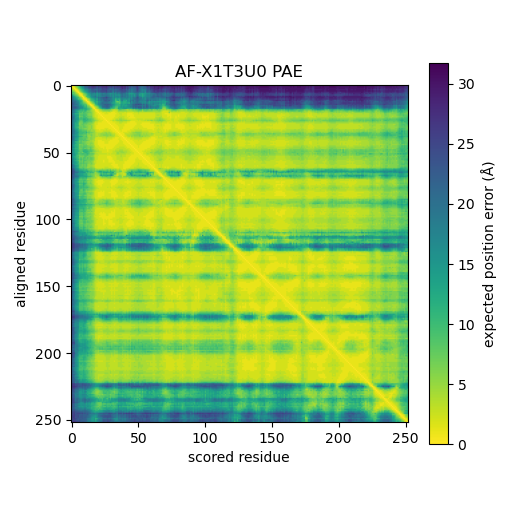6.527 2.056 9.828 1.00 94.31 94 ILE A O 1
ATOM 719 N N . ALA A 1 95 ? 4.520 2.949 9.300 1.00 95.31 95 ALA A N 1
ATOM 720 C CA . ALA A 1 95 ? 4.006 2.974 10.658 1.00 95.31 95 ALA A CA 1
ATOM 721 C C . ALA A 1 95 ? 3.276 1.657 10.921 1.00 95.31 95 ALA A C 1
ATOM 723 O O . ALA A 1 95 ? 2.518 1.179 10.076 1.00 95.31 95 ALA A O 1
ATOM 724 N N . THR A 1 96 ? 3.482 1.066 12.089 1.00 96.94 96 THR A N 1
ATOM 725 C CA . THR A 1 96 ? 2.703 -0.080 12.551 1.00 96.94 96 THR A CA 1
ATOM 726 C C . THR A 1 96 ? 1.874 0.311 13.754 1.00 96.94 96 THR A C 1
ATOM 728 O O . THR A 1 96 ? 2.319 1.035 14.644 1.00 96.94 96 THR A O 1
ATOM 731 N N . ILE A 1 97 ? 0.629 -0.142 13.752 1.00 97.94 97 ILE A N 1
ATOM 732 C CA . ILE A 1 97 ? -0.374 0.213 14.750 1.00 97.94 97 ILE A CA 1
ATOM 733 C C . ILE A 1 97 ? -1.128 -1.040 15.172 1.00 97.94 97 ILE A C 1
ATOM 735 O O . ILE A 1 97 ? -1.222 -1.997 14.399 1.00 97.94 97 ILE A O 1
ATOM 739 N N . SER A 1 98 ? -1.703 -1.019 16.368 1.00 98.25 98 SER A N 1
ATOM 740 C CA . SER A 1 98 ? -2.755 -1.953 16.751 1.00 98.25 98 SER A CA 1
ATOM 741 C C . SER A 1 98 ? -4.116 -1.266 16.691 1.00 98.25 98 SER A C 1
ATOM 743 O O . SER A 1 98 ? -4.238 -0.082 17.009 1.00 98.25 98 SER A O 1
ATOM 745 N N . ILE A 1 99 ? -5.137 -2.012 16.273 1.00 98.38 99 ILE A N 1
ATOM 746 C CA . ILE A 1 99 ? -6.540 -1.603 16.293 1.00 98.38 99 ILE A CA 1
ATOM 747 C C . ILE A 1 99 ? -7.350 -2.746 16.897 1.00 98.38 99 ILE A C 1
ATOM 749 O O . ILE A 1 99 ? -7.431 -3.820 16.300 1.00 98.38 99 ILE A O 1
ATOM 753 N N . THR A 1 100 ? -7.942 -2.523 18.072 1.00 98.00 100 THR A N 1
ATOM 754 C CA . THR A 1 100 ? -8.744 -3.556 18.750 1.00 98.00 100 THR A CA 1
ATOM 755 C C . THR A 1 100 ? -10.082 -3.797 18.042 1.00 98.00 100 THR A C 1
ATOM 757 O O . THR A 1 100 ? -10.514 -3.002 17.202 1.00 98.00 100 THR A O 1
ATOM 760 N N . SER A 1 101 ? -10.799 -4.856 18.432 1.00 96.38 101 SER A N 1
ATOM 761 C CA . SER A 1 101 ? -12.172 -5.130 17.974 1.00 96.38 101 SER A CA 1
ATOM 762 C C . SER A 1 101 ? -13.189 -4.043 18.329 1.00 96.38 101 SER A C 1
ATOM 764 O O . SER A 1 101 ? -14.275 -4.018 17.764 1.00 96.38 101 SER A O 1
ATOM 766 N N . GLU A 1 102 ? -12.854 -3.139 19.248 1.00 97.06 102 GLU A N 1
ATOM 767 C CA . GLU A 1 102 ? -13.657 -1.973 19.630 1.00 97.06 102 GLU A CA 1
ATOM 768 C C . GLU A 1 102 ? -13.221 -0.701 18.886 1.00 97.06 102 GLU A C 1
ATOM 770 O O . GLU A 1 102 ? -13.778 0.370 19.117 1.00 97.06 102 GLU A O 1
ATOM 775 N N . GLY A 1 103 ? -12.227 -0.805 17.998 1.00 96.56 103 GLY A N 1
ATOM 776 C CA . GLY A 1 103 ? -11.715 0.303 17.199 1.00 96.56 103 GLY A CA 1
ATOM 777 C C . GLY A 1 103 ? -10.733 1.219 17.931 1.00 96.56 103 GLY A C 1
ATOM 778 O O . GLY A 1 103 ? -10.486 2.313 17.435 1.00 96.56 103 GLY A O 1
ATOM 779 N N . VAL A 1 104 ? -10.171 0.811 19.075 1.00 97.94 104 VAL A N 1
ATOM 780 C CA . VAL A 1 104 ? -9.160 1.606 19.799 1.00 97.94 104 VAL A CA 1
ATOM 781 C C . VAL A 1 104 ? -7.804 1.466 19.118 1.00 97.94 104 VAL A C 1
ATOM 783 O O . VAL A 1 104 ? -7.377 0.342 18.848 1.00 97.94 104 VAL A O 1
ATOM 786 N N . ILE A 1 105 ? -7.124 2.587 18.872 1.00 97.75 105 ILE A N 1
ATOM 787 C CA . ILE A 1 105 ? -5.877 2.649 18.106 1.00 97.75 105 ILE A CA 1
ATOM 788 C C . ILE A 1 105 ? -4.682 2.893 19.036 1.00 97.75 105 ILE A C 1
ATOM 790 O O . ILE A 1 105 ? -4.727 3.745 19.923 1.00 97.75 105 ILE A O 1
ATOM 794 N N . ALA A 1 106 ? -3.571 2.192 18.805 1.00 97.44 106 ALA A N 1
ATOM 795 C CA . ALA A 1 106 ? -2.288 2.512 19.430 1.00 97.44 106 ALA A CA 1
ATOM 796 C C . ALA A 1 106 ? -1.124 2.397 18.437 1.00 97.44 106 ALA A C 1
ATOM 798 O O . ALA A 1 106 ? -1.088 1.484 17.612 1.00 97.44 106 ALA A O 1
ATOM 799 N N . LEU A 1 107 ? -0.151 3.309 18.535 1.00 96.25 107 LEU A N 1
ATOM 800 C CA . LEU A 1 107 ? 1.097 3.220 17.776 1.00 96.25 107 LEU A CA 1
ATOM 801 C C . LEU A 1 107 ? 1.966 2.096 18.351 1.00 96.25 107 LEU A C 1
ATOM 803 O O . LEU A 1 107 ? 2.220 2.068 19.556 1.00 96.25 107 LEU A O 1
ATOM 807 N N . ILE A 1 108 ? 2.430 1.192 17.491 1.00 94.25 108 ILE A N 1
ATOM 808 C CA . ILE A 1 108 ? 3.426 0.175 17.842 1.00 94.25 108 ILE A CA 1
ATOM 809 C C . ILE A 1 108 ? 4.817 0.723 17.534 1.00 94.25 108 ILE A C 1
ATOM 811 O O . ILE A 1 108 ? 5.675 0.744 18.415 1.00 94.25 108 ILE A O 1
ATOM 815 N N . ASP A 1 109 ? 5.027 1.167 16.293 1.00 90.25 109 ASP A N 1
ATOM 816 C CA . ASP A 1 109 ? 6.309 1.684 15.817 1.00 90.25 109 ASP A CA 1
ATOM 817 C C . ASP A 1 109 ? 6.132 2.555 14.560 1.00 90.25 109 ASP A C 1
ATOM 819 O O . ASP A 1 109 ? 5.138 2.423 13.849 1.00 90.25 109 ASP A O 1
ATOM 823 N N . ASP A 1 110 ? 7.112 3.401 14.251 1.00 85.00 110 ASP A N 1
ATOM 824 C CA . ASP A 1 110 ? 7.220 4.119 12.975 1.00 85.00 110 ASP A CA 1
ATOM 825 C C . ASP A 1 110 ? 8.669 4.112 12.487 1.00 85.00 110 ASP A C 1
ATOM 827 O O . ASP A 1 110 ? 9.546 4.753 13.072 1.00 85.00 110 ASP A O 1
ATOM 831 N N . GLN A 1 111 ? 8.920 3.389 11.395 1.00 78.62 111 GLN A N 1
ATOM 832 C CA . GLN A 1 111 ? 10.270 3.166 10.891 1.00 78.62 111 GLN A CA 1
ATOM 833 C C . GLN A 1 111 ? 10.384 3.512 9.401 1.00 78.62 111 GLN A C 1
ATOM 835 O O . GLN A 1 111 ? 9.462 3.252 8.617 1.00 78.62 111 GLN A O 1
ATOM 840 N N . PRO A 1 112 ? 11.526 4.083 8.969 1.00 77.62 112 PRO A N 1
ATOM 841 C CA . PRO A 1 112 ? 11.853 4.111 7.554 1.00 77.62 112 PRO A CA 1
ATOM 842 C C . PRO A 1 112 ? 11.990 2.681 7.027 1.00 77.62 112 PRO A C 1
ATOM 844 O O . PRO A 1 112 ? 12.492 1.793 7.714 1.00 77.62 112 PRO A O 1
ATOM 847 N N . VAL A 1 113 ? 11.572 2.464 5.784 1.00 76.44 113 VAL A N 1
ATOM 848 C CA . VAL A 1 113 ? 11.947 1.260 5.051 1.00 76.44 113 VAL A CA 1
ATOM 849 C C . VAL A 1 113 ? 13.304 1.537 4.432 1.00 76.44 113 VAL A C 1
ATOM 851 O O . VAL A 1 113 ? 13.409 2.222 3.411 1.00 76.44 113 VAL A O 1
ATOM 854 N N . ASP A 1 114 ? 14.350 1.043 5.093 1.00 71.69 114 ASP A N 1
ATOM 855 C CA . ASP A 1 114 ? 15.726 1.229 4.648 1.00 71.69 114 ASP A CA 1
ATOM 856 C C . ASP A 1 114 ? 15.867 0.911 3.153 1.00 71.69 114 ASP A C 1
ATOM 858 O O . ASP A 1 114 ? 15.310 -0.066 2.650 1.00 71.69 114 ASP A O 1
ATOM 862 N N . SER A 1 115 ? 16.657 1.729 2.451 1.00 69.62 115 SER A N 1
ATOM 863 C CA . SER A 1 115 ? 16.994 1.615 1.022 1.00 69.62 115 SER A CA 1
ATOM 864 C C . SER A 1 115 ? 15.878 1.870 -0.000 1.00 69.62 115 SER A C 1
ATOM 866 O O . SER A 1 115 ? 16.156 1.786 -1.196 1.00 69.62 115 SER A O 1
ATOM 868 N N . ILE A 1 116 ? 14.663 2.252 0.413 1.00 78.50 116 ILE A N 1
ATOM 869 C CA . ILE A 1 116 ? 13.602 2.612 -0.538 1.00 78.50 116 ILE A CA 1
ATOM 870 C C . ILE A 1 116 ? 13.367 4.120 -0.573 1.00 78.50 116 ILE A C 1
ATOM 872 O O . ILE A 1 116 ? 12.826 4.713 0.361 1.00 78.50 116 ILE A O 1
ATOM 876 N N . GLN A 1 117 ? 13.706 4.714 -1.716 1.00 78.81 117 GLN A N 1
ATOM 877 C CA . GLN A 1 117 ? 13.392 6.097 -2.051 1.00 78.81 117 GLN A CA 1
ATOM 878 C C . GLN A 1 117 ? 12.345 6.142 -3.155 1.00 78.81 117 GLN A C 1
ATOM 880 O O . GLN A 1 117 ? 12.476 5.500 -4.199 1.00 78.81 117 GLN A O 1
ATOM 885 N N . PHE A 1 118 ? 11.306 6.927 -2.921 1.00 79.19 118 PHE A N 1
ATOM 886 C CA . PHE A 1 118 ? 10.321 7.239 -3.932 1.00 79.19 118 PHE A CA 1
ATOM 887 C C . PHE A 1 118 ? 10.814 8.344 -4.874 1.00 79.19 118 PHE A C 1
ATOM 889 O O . PHE A 1 118 ? 11.745 9.094 -4.570 1.00 79.19 118 PHE A O 1
ATOM 896 N N . GLY A 1 119 ? 10.165 8.446 -6.034 1.00 64.81 119 GLY A N 1
ATOM 897 C CA . GLY A 1 119 ? 10.531 9.391 -7.079 1.00 64.81 119 GLY A CA 1
ATOM 898 C C . GLY A 1 119 ? 10.542 10.854 -6.677 1.00 64.81 119 GLY A C 1
ATOM 899 O O . GLY A 1 119 ? 9.892 11.293 -5.731 1.00 64.81 119 GLY A O 1
ATOM 900 N N . SER A 1 120 ? 11.297 11.642 -7.445 1.00 56.56 120 SER A N 1
ATOM 901 C CA . SER A 1 120 ? 11.515 13.064 -7.179 1.00 56.56 120 SER A CA 1
ATOM 902 C C . SER A 1 120 ? 10.272 13.934 -7.412 1.00 56.56 120 SER A C 1
ATOM 904 O O . SER A 1 120 ? 10.272 15.087 -6.962 1.00 56.56 120 SER A O 1
ATOM 906 N N . SER A 1 121 ? 9.234 13.390 -8.059 1.00 58.94 121 SER A N 1
ATOM 907 C CA . SER A 1 121 ? 7.950 14.053 -8.283 1.00 58.94 121 SER A CA 1
ATOM 908 C C . SER A 1 121 ? 7.261 14.386 -6.954 1.00 58.94 121 SER A C 1
ATOM 910 O O . SER A 1 121 ? 7.424 13.705 -5.946 1.00 58.94 121 SER A O 1
ATOM 912 N N . SER A 1 122 ? 6.488 15.472 -6.924 1.00 57.38 122 SER A N 1
ATOM 913 C CA . SER A 1 122 ? 5.833 15.969 -5.703 1.00 57.38 122 SER A CA 1
ATOM 914 C C . SER A 1 122 ? 4.740 15.041 -5.143 1.00 57.38 122 SER A C 1
ATOM 916 O O . SER A 1 122 ? 4.099 15.403 -4.162 1.00 57.38 122 SER A O 1
ATOM 918 N N . TRP A 1 123 ? 4.499 13.889 -5.780 1.00 64.56 123 TRP A N 1
ATOM 919 C CA . TRP A 1 123 ? 3.386 12.980 -5.502 1.00 64.56 123 TRP A CA 1
ATOM 920 C C . TRP A 1 123 ? 3.788 11.530 -5.801 1.00 64.56 123 TRP A C 1
ATOM 922 O O . TRP A 1 123 ? 3.418 10.984 -6.842 1.00 64.56 123 TRP A O 1
ATOM 932 N N . PRO A 1 124 ? 4.575 10.903 -4.921 1.00 69.06 124 PRO A N 1
ATOM 933 C CA . PRO A 1 124 ? 5.005 9.533 -5.123 1.00 69.06 124 PRO A CA 1
ATOM 934 C C . PRO A 1 124 ? 3.812 8.583 -5.032 1.00 69.06 124 PRO A C 1
ATOM 936 O O . PRO A 1 124 ? 3.014 8.625 -4.094 1.00 69.06 124 PRO A O 1
ATOM 939 N N . CYS A 1 125 ? 3.681 7.734 -6.047 1.00 79.69 125 CYS A N 1
ATOM 940 C CA . CYS A 1 125 ? 2.603 6.768 -6.142 1.00 79.69 125 CYS A CA 1
ATOM 941 C C . CYS A 1 125 ? 3.120 5.379 -5.761 1.00 79.69 125 CYS A C 1
ATOM 943 O O . CYS A 1 125 ? 4.171 4.954 -6.243 1.00 79.69 125 CYS A O 1
ATOM 945 N N . PHE A 1 126 ? 2.346 4.652 -4.961 1.00 88.69 126 PHE A N 1
ATOM 946 C CA . PHE A 1 126 ? 2.666 3.291 -4.549 1.00 88.69 126 PHE A CA 1
ATOM 947 C C . PHE A 1 126 ? 1.402 2.461 -4.298 1.00 88.69 126 PHE A C 1
ATOM 949 O O . PHE A 1 126 ? 0.304 3.003 -4.134 1.00 88.69 126 PHE A O 1
ATOM 956 N N . ASP A 1 127 ? 1.577 1.145 -4.239 1.00 91.56 127 ASP A N 1
ATOM 957 C CA . ASP A 1 127 ? 0.597 0.183 -3.741 1.00 91.56 127 ASP A CA 1
ATOM 958 C C . ASP A 1 127 ? 1.312 -0.924 -2.953 1.00 91.56 127 ASP A C 1
ATOM 960 O O . ASP A 1 127 ? 2.499 -1.180 -3.161 1.00 91.56 127 ASP A O 1
ATOM 964 N N . PHE A 1 128 ? 0.597 -1.556 -2.023 1.00 93.56 128 PHE A N 1
ATOM 965 C CA . PHE A 1 128 ? 1.165 -2.489 -1.049 1.00 93.56 128 PHE A CA 1
ATOM 966 C C . PHE A 1 128 ? 0.227 -3.668 -0.809 1.00 93.56 128 PHE A C 1
ATOM 968 O O . PHE A 1 128 ? -0.982 -3.480 -0.633 1.00 93.56 128 PHE A O 1
ATOM 975 N N . ILE A 1 129 ? 0.781 -4.881 -0.796 1.00 96.12 129 ILE A N 1
ATOM 976 C CA . ILE A 1 129 ? 0.019 -6.121 -0.645 1.00 96.12 129 ILE A CA 1
ATOM 977 C C . ILE A 1 129 ? 0.778 -7.154 0.193 1.00 96.12 129 ILE A C 1
ATOM 979 O O . ILE A 1 129 ? 2.006 -7.231 0.169 1.00 96.12 129 ILE A O 1
ATOM 983 N N . LYS A 1 130 ? 0.030 -7.982 0.927 1.00 96.50 130 LYS A N 1
ATOM 984 C CA . LYS A 1 130 ? 0.554 -9.164 1.614 1.00 96.50 130 LYS A CA 1
ATOM 985 C C . LYS A 1 130 ? 0.791 -10.272 0.588 1.00 96.50 130 LYS A C 1
ATOM 987 O O . LYS A 1 130 ? -0.107 -10.578 -0.190 1.00 96.50 130 LYS A O 1
ATOM 992 N N . VAL A 1 131 ? 1.981 -10.869 0.606 1.00 97.31 131 VAL A N 1
ATOM 993 C CA . VAL A 1 131 ? 2.354 -11.988 -0.274 1.00 97.31 131 VAL A CA 1
ATOM 994 C C . VAL A 1 131 ? 2.015 -13.308 0.412 1.00 97.31 131 VAL A C 1
ATOM 996 O O . VAL A 1 131 ? 1.155 -14.058 -0.038 1.00 97.31 131 VAL A O 1
ATOM 999 N N . SER A 1 132 ? 2.674 -13.591 1.536 1.00 96.19 132 SER A N 1
ATOM 1000 C CA . SER A 1 132 ? 2.468 -14.807 2.327 1.00 96.19 132 SER A CA 1
ATOM 1001 C C . SER A 1 132 ? 3.106 -14.644 3.700 1.00 96.19 132 SER A C 1
ATOM 1003 O O . SER A 1 132 ? 4.193 -14.087 3.797 1.00 96.19 132 SER A O 1
ATOM 1005 N N . GLY A 1 133 ? 2.462 -15.135 4.763 1.00 95.38 133 GLY A N 1
ATOM 1006 C CA . GLY A 1 133 ? 3.002 -15.044 6.125 1.00 95.38 133 GLY A CA 1
ATOM 1007 C C . GLY A 1 133 ? 3.402 -13.611 6.492 1.00 95.38 133 GLY A C 1
ATOM 1008 O O . GLY A 1 133 ? 2.552 -12.722 6.525 1.00 95.38 133 GLY A O 1
ATOM 1009 N N . THR A 1 134 ? 4.695 -13.398 6.729 1.00 96.94 134 THR A N 1
ATOM 1010 C CA . THR A 1 134 ? 5.299 -12.097 7.056 1.00 96.94 134 THR A CA 1
ATOM 1011 C C . THR A 1 134 ? 5.911 -11.383 5.844 1.00 96.94 134 THR A C 1
ATOM 1013 O O . THR A 1 134 ? 6.561 -10.359 6.016 1.00 96.94 134 THR A O 1
ATOM 1016 N N . THR A 1 135 ? 5.726 -11.889 4.625 1.00 97.62 135 THR A N 1
ATOM 1017 C CA . THR A 1 135 ? 6.247 -11.316 3.375 1.00 97.62 135 THR A CA 1
ATOM 1018 C C . THR A 1 135 ? 5.225 -10.380 2.735 1.00 97.62 135 THR A C 1
ATOM 1020 O O . THR A 1 135 ? 4.057 -10.743 2.557 1.00 97.62 135 THR A O 1
ATOM 1023 N N . TYR A 1 136 ? 5.678 -9.201 2.315 1.00 97.62 136 TYR A N 1
ATOM 1024 C CA . TYR A 1 136 ? 4.870 -8.177 1.652 1.00 97.62 136 TYR A CA 1
ATOM 1025 C C . TYR A 1 136 ? 5.568 -7.675 0.391 1.00 97.62 136 TYR A C 1
ATOM 1027 O O . TYR A 1 136 ? 6.792 -7.747 0.284 1.00 97.62 136 TYR A O 1
ATOM 1035 N N . ALA A 1 137 ? 4.784 -7.158 -0.553 1.00 97.31 137 ALA A N 1
ATOM 1036 C CA . ALA A 1 137 ? 5.262 -6.572 -1.796 1.00 97.31 137 ALA A CA 1
ATOM 1037 C C . ALA A 1 137 ? 4.737 -5.144 -1.950 1.00 97.31 137 ALA A C 1
ATOM 1039 O O . ALA A 1 137 ? 3.558 -4.870 -1.716 1.00 97.31 137 ALA A O 1
ATOM 1040 N N . MET A 1 138 ? 5.620 -4.254 -2.385 1.00 94.81 138 MET A N 1
ATOM 1041 C CA . MET A 1 138 ? 5.343 -2.865 -2.704 1.00 94.81 138 MET A CA 1
ATOM 1042 C C . MET A 1 138 ? 5.689 -2.602 -4.161 1.00 94.81 138 MET A C 1
ATOM 1044 O O . MET A 1 138 ? 6.804 -2.887 -4.592 1.00 94.81 138 MET A O 1
ATOM 1048 N N . ILE A 1 139 ? 4.757 -2.003 -4.892 1.00 93.62 139 ILE A N 1
ATOM 1049 C CA . ILE A 1 139 ? 5.020 -1.437 -6.212 1.00 93.62 139 ILE A CA 1
ATOM 1050 C C . ILE A 1 139 ? 4.990 0.082 -6.115 1.00 93.62 139 ILE A C 1
ATOM 1052 O O . ILE A 1 139 ? 4.118 0.637 -5.446 1.00 93.62 139 ILE A O 1
ATOM 1056 N N . TYR A 1 140 ? 5.939 0.761 -6.748 1.00 90.62 140 TYR A N 1
ATOM 1057 C CA . TYR A 1 140 ? 6.071 2.207 -6.620 1.00 90.62 140 TYR A CA 1
ATOM 1058 C C . TYR A 1 140 ? 6.809 2.850 -7.789 1.00 90.62 140 TYR A C 1
ATOM 1060 O O . TYR A 1 140 ? 7.524 2.184 -8.535 1.00 90.62 140 TYR A O 1
ATOM 1068 N N . SER A 1 141 ? 6.629 4.165 -7.913 1.00 86.19 141 SER A N 1
ATOM 1069 C CA . SER A 1 141 ? 7.471 5.015 -8.753 1.00 86.19 141 SER A CA 1
ATOM 1070 C C . SER A 1 141 ? 8.661 5.522 -7.936 1.00 86.19 141 SER A C 1
ATOM 1072 O O . SER A 1 141 ? 8.484 6.200 -6.915 1.00 86.19 141 SER A O 1
ATOM 1074 N N . GLY A 1 142 ? 9.865 5.134 -8.346 1.00 84.44 142 GLY A N 1
ATOM 1075 C CA . GLY A 1 142 ? 11.136 5.498 -7.724 1.00 84.44 142 GLY A CA 1
ATOM 1076 C C . GLY A 1 142 ? 11.795 6.698 -8.399 1.00 84.44 142 GLY A C 1
ATOM 1077 O O . GLY A 1 142 ? 11.130 7.485 -9.078 1.00 84.44 142 GLY A O 1
ATOM 1078 N N . ALA A 1 143 ? 13.099 6.878 -8.159 1.00 77.69 143 ALA A N 1
ATOM 1079 C CA . ALA A 1 143 ? 13.901 7.945 -8.766 1.00 77.69 143 ALA A CA 1
ATOM 1080 C C . ALA A 1 143 ? 13.689 8.016 -10.290 1.00 77.69 143 ALA A C 1
ATOM 1082 O O . ALA A 1 143 ? 13.378 7.014 -10.914 1.00 77.69 143 ALA A O 1
ATOM 1083 N N . ASP A 1 144 ? 13.737 9.226 -10.855 1.00 77.12 144 ASP A N 1
ATOM 1084 C CA . ASP A 1 144 ? 13.441 9.496 -12.276 1.00 77.12 144 ASP A CA 1
ATOM 1085 C C . ASP A 1 144 ? 12.060 9.021 -12.783 1.00 77.12 144 ASP A C 1
ATOM 1087 O O . ASP A 1 144 ? 11.687 9.236 -13.933 1.00 77.12 144 ASP A O 1
ATOM 1091 N N . SER A 1 145 ? 11.202 8.614 -11.844 1.00 78.50 145 SER A N 1
ATOM 1092 C CA . SER A 1 145 ? 9.858 8.062 -12.024 1.00 78.50 145 SER A CA 1
ATOM 1093 C C . SER A 1 145 ? 9.808 6.601 -12.478 1.00 78.50 145 SER A C 1
ATOM 1095 O O . SER A 1 145 ? 8.707 6.109 -12.737 1.00 78.50 145 SER A O 1
ATOM 1097 N N . ASP A 1 146 ? 10.950 5.917 -12.458 1.00 85.44 146 ASP A N 1
ATOM 1098 C CA . ASP A 1 146 ? 11.123 4.511 -12.818 1.00 85.44 146 ASP A CA 1
ATOM 1099 C C . ASP A 1 146 ? 10.232 3.573 -11.987 1.00 85.44 146 ASP A C 1
ATOM 1101 O O . ASP A 1 146 ? 9.807 3.884 -10.865 1.00 85.44 146 ASP A O 1
ATOM 1105 N N . GLY A 1 147 ? 9.909 2.414 -12.556 1.00 89.44 147 GLY A N 1
ATOM 1106 C CA . GLY A 1 147 ? 9.007 1.430 -11.973 1.00 89.44 147 GLY A CA 1
ATOM 1107 C C . GLY A 1 147 ? 9.733 0.386 -11.144 1.00 89.44 147 GLY A C 1
ATOM 1108 O O . GLY A 1 147 ? 10.518 -0.401 -11.671 1.00 89.44 147 GLY A O 1
ATOM 1109 N N . PHE A 1 148 ? 9.399 0.305 -9.856 1.00 93.44 148 PHE A N 1
ATOM 1110 C CA . PHE A 1 148 ? 10.000 -0.659 -8.939 1.00 93.44 148 PHE A CA 1
ATOM 1111 C C . PHE A 1 148 ? 8.966 -1.581 -8.301 1.00 93.44 148 PHE A C 1
ATOM 1113 O O . PHE A 1 148 ? 7.862 -1.168 -7.937 1.00 93.44 148 PHE A O 1
ATOM 1120 N N . LEU A 1 149 ? 9.369 -2.834 -8.106 1.00 96.19 149 LEU A N 1
ATOM 1121 C CA . LEU A 1 149 ? 8.698 -3.830 -7.284 1.00 96.19 149 LEU A CA 1
ATOM 1122 C C . LEU A 1 149 ? 9.683 -4.308 -6.214 1.00 96.19 149 LEU A C 1
ATOM 1124 O O . LEU A 1 149 ? 10.721 -4.882 -6.537 1.00 96.19 149 LEU A O 1
ATOM 1128 N N . THR A 1 150 ? 9.351 -4.092 -4.945 1.00 96.88 150 THR A N 1
ATOM 1129 C CA . THR A 1 150 ? 10.189 -4.478 -3.806 1.00 96.88 150 THR A CA 1
ATOM 1130 C C . THR A 1 150 ? 9.416 -5.376 -2.857 1.00 96.88 150 THR A C 1
ATOM 1132 O O . THR A 1 150 ? 8.268 -5.090 -2.520 1.00 96.88 150 THR A O 1
ATOM 1135 N N . THR A 1 151 ? 10.045 -6.446 -2.389 1.00 97.88 151 THR A N 1
ATOM 1136 C CA . THR A 1 151 ? 9.536 -7.287 -1.306 1.00 97.88 151 THR A CA 1
ATOM 1137 C C . THR A 1 151 ? 10.312 -7.045 -0.023 1.00 97.88 151 THR A C 1
ATOM 1139 O O . THR A 1 151 ? 11.512 -6.770 -0.031 1.00 97.88 151 THR A O 1
ATOM 1142 N N . LEU A 1 152 ? 9.617 -7.149 1.104 1.00 97.00 152 LEU A N 1
ATOM 1143 C CA . LEU A 1 152 ? 10.193 -7.023 2.438 1.00 97.00 152 LEU A CA 1
ATOM 1144 C C . LEU A 1 152 ? 9.427 -7.891 3.434 1.00 97.00 152 LEU A C 1
ATOM 1146 O O . LEU A 1 152 ? 8.348 -8.411 3.130 1.00 97.00 152 LEU A O 1
ATOM 1150 N N . SER A 1 153 ? 9.986 -8.033 4.631 1.00 96.00 153 SER A N 1
ATOM 1151 C CA . SER A 1 153 ? 9.319 -8.729 5.730 1.00 96.00 153 SER A CA 1
ATOM 1152 C C . SER A 1 153 ? 8.731 -7.748 6.743 1.00 96.00 153 SER A C 1
ATOM 1154 O O . SER A 1 153 ? 9.360 -6.754 7.084 1.00 96.00 153 SER A O 1
ATOM 1156 N N . ILE A 1 154 ? 7.533 -8.033 7.249 1.00 95.94 154 ILE A N 1
ATOM 1157 C CA . ILE A 1 154 ? 6.950 -7.377 8.424 1.00 95.94 154 ILE A CA 1
ATOM 1158 C C . ILE A 1 154 ? 6.437 -8.484 9.335 1.00 95.94 154 ILE A C 1
ATOM 1160 O O . ILE A 1 154 ? 5.563 -9.266 8.951 1.00 95.94 154 ILE A O 1
ATOM 1164 N N . ALA A 1 155 ? 7.015 -8.583 10.525 1.00 96.19 155 ALA A N 1
ATOM 1165 C CA . ALA A 1 155 ? 6.615 -9.573 11.508 1.00 96.19 155 ALA A CA 1
ATOM 1166 C C . ALA A 1 155 ? 5.219 -9.264 12.073 1.00 96.19 155 ALA A C 1
ATOM 1168 O O . ALA A 1 155 ? 4.777 -8.117 12.108 1.00 96.19 155 ALA A O 1
ATOM 1169 N N . ASP A 1 156 ? 4.537 -10.297 12.569 1.00 95.62 156 ASP A N 1
ATOM 1170 C CA . ASP A 1 156 ? 3.169 -10.188 13.097 1.00 95.62 156 ASP A CA 1
ATOM 1171 C C . ASP A 1 156 ? 3.049 -9.215 14.280 1.00 95.62 156 ASP A C 1
ATOM 1173 O O . ASP A 1 156 ? 1.976 -8.679 14.535 1.00 95.62 156 ASP A O 1
ATOM 1177 N N . ASN A 1 157 ? 4.145 -8.957 14.997 1.00 93.50 157 ASN A N 1
ATOM 1178 C CA . ASN A 1 157 ? 4.221 -7.981 16.087 1.00 93.50 157 ASN A CA 1
ATOM 1179 C C . ASN A 1 157 ? 4.438 -6.529 15.609 1.00 93.50 157 ASN A C 1
ATOM 1181 O O . ASN A 1 157 ? 4.658 -5.663 16.448 1.00 93.50 157 ASN A O 1
ATOM 1185 N N . GLY A 1 158 ? 4.440 -6.273 14.297 1.00 93.25 158 GLY A N 1
ATOM 1186 C CA . GLY A 1 158 ? 4.677 -4.953 13.708 1.00 93.25 158 GLY A CA 1
ATOM 1187 C C . GLY A 1 158 ? 6.147 -4.626 13.421 1.00 93.25 158 GLY A C 1
ATOM 1188 O O . GLY A 1 158 ? 6.434 -3.590 12.835 1.00 93.25 158 GLY A O 1
ATOM 1189 N N . THR A 1 159 ? 7.107 -5.492 13.766 1.00 93.88 159 THR A N 1
ATOM 1190 C CA . THR A 1 159 ? 8.517 -5.220 13.447 1.00 93.88 159 THR A CA 1
ATOM 1191 C C . THR A 1 159 ? 8.753 -5.281 11.934 1.00 93.88 159 THR A C 1
ATOM 1193 O O . THR A 1 159 ? 8.610 -6.342 11.321 1.00 93.88 159 THR A O 1
ATOM 1196 N N . VAL A 1 160 ? 9.154 -4.154 11.339 1.00 92.88 160 VAL A N 1
ATOM 1197 C CA . VAL A 1 160 ? 9.566 -4.066 9.930 1.00 92.88 160 VAL A CA 1
ATOM 1198 C C . VAL A 1 160 ? 10.968 -4.661 9.789 1.00 92.88 160 VAL A C 1
ATOM 1200 O O . VAL A 1 160 ? 11.908 -4.253 10.468 1.00 92.88 160 VAL A O 1
ATOM 1203 N N . GLY A 1 161 ? 11.097 -5.682 8.948 1.00 91.88 161 GLY A N 1
ATOM 1204 C CA . GLY A 1 161 ? 12.359 -6.336 8.629 1.00 91.88 161 GLY A CA 1
ATOM 1205 C C . GLY A 1 161 ? 13.027 -5.749 7.386 1.00 91.88 161 GLY A C 1
ATOM 1206 O O . GLY A 1 161 ? 12.588 -4.753 6.815 1.00 91.88 161 GLY A O 1
ATOM 1207 N N . ALA A 1 162 ? 14.107 -6.395 6.949 1.00 89.94 162 ALA A N 1
ATOM 1208 C CA . ALA A 1 162 ? 14.871 -5.946 5.791 1.00 89.94 162 ALA A CA 1
ATOM 1209 C C . ALA A 1 162 ? 14.118 -6.153 4.465 1.00 89.94 162 ALA A C 1
ATOM 1211 O O . ALA A 1 162 ? 13.263 -7.042 4.336 1.00 89.94 162 ALA A O 1
ATOM 1212 N N . VAL A 1 163 ? 14.515 -5.362 3.463 1.00 95.06 163 VAL A N 1
ATOM 1213 C CA . VAL A 1 163 ? 14.211 -5.621 2.053 1.00 95.06 163 VAL A CA 1
ATOM 1214 C C . VAL A 1 163 ? 14.763 -6.992 1.663 1.00 95.06 163 VAL A C 1
ATOM 1216 O O . VAL A 1 163 ? 15.919 -7.314 1.940 1.00 95.06 163 VAL A O 1
ATOM 1219 N N . ILE A 1 164 ? 13.916 -7.800 1.030 1.00 96.81 164 ILE A N 1
ATOM 1220 C CA . ILE A 1 164 ? 14.248 -9.136 0.531 1.00 96.81 164 ILE A CA 1
ATOM 1221 C C . ILE A 1 164 ? 14.813 -9.016 -0.884 1.00 96.81 164 ILE A C 1
ATOM 1223 O O . ILE A 1 164 ? 15.900 -9.518 -1.167 1.00 96.81 164 ILE A O 1
ATOM 1227 N N . GLN A 1 165 ? 14.085 -8.333 -1.770 1.00 97.50 165 GLN A N 1
ATOM 1228 C CA . GLN A 1 165 ? 14.489 -8.127 -3.155 1.00 97.50 165 GLN A CA 1
ATOM 1229 C C . GLN A 1 165 ? 13.836 -6.873 -3.733 1.00 97.50 165 GLN A C 1
ATOM 1231 O O . GLN A 1 165 ? 12.671 -6.597 -3.464 1.00 97.50 165 GLN A O 1
ATOM 1236 N N . THR A 1 166 ? 14.568 -6.169 -4.593 1.00 96.19 166 THR A N 1
ATOM 1237 C CA . THR A 1 166 ? 14.058 -5.076 -5.427 1.00 96.19 166 THR A CA 1
ATOM 1238 C C . THR A 1 166 ? 14.264 -5.430 -6.892 1.00 96.19 166 THR A C 1
ATOM 1240 O O . THR A 1 166 ? 15.334 -5.906 -7.277 1.00 96.19 166 THR A O 1
ATOM 1243 N N . TRP A 1 167 ? 13.244 -5.191 -7.709 1.00 96.00 167 TRP A N 1
ATOM 1244 C CA . TRP A 1 167 ? 13.313 -5.248 -9.160 1.00 96.00 167 TRP A CA 1
ATOM 1245 C C . TRP A 1 167 ? 12.850 -3.918 -9.753 1.00 96.00 167 TRP A C 1
ATOM 1247 O O . TRP A 1 167 ? 11.705 -3.516 -9.566 1.00 96.00 167 TRP A O 1
ATOM 1257 N N . GLU A 1 168 ? 13.744 -3.263 -10.481 1.00 93.62 168 GLU A N 1
ATOM 1258 C CA . GLU A 1 168 ? 13.428 -2.163 -11.389 1.00 93.62 168 GLU A CA 1
ATOM 1259 C C . GLU A 1 168 ? 12.929 -2.755 -12.713 1.00 93.62 168 GLU A C 1
ATOM 1261 O O . GLU A 1 168 ? 13.698 -3.354 -13.471 1.00 93.62 168 GLU A O 1
ATOM 1266 N N . PHE A 1 169 ? 11.619 -2.698 -12.940 1.00 92.06 169 PHE A N 1
ATOM 1267 C CA . PHE A 1 169 ? 10.979 -3.314 -14.105 1.00 92.06 169 PHE A CA 1
ATOM 1268 C C . PHE A 1 169 ? 10.782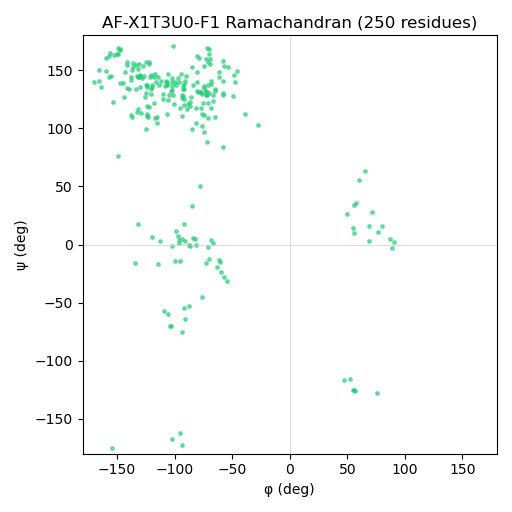 -2.338 -15.270 1.00 92.06 169 PHE A C 1
ATOM 1270 O O . PHE A 1 169 ? 10.489 -2.779 -16.380 1.00 92.06 169 PHE A O 1
ATOM 1277 N N . ASP A 1 170 ? 10.930 -1.041 -15.013 1.00 87.94 170 ASP A N 1
ATOM 1278 C CA . ASP A 1 170 ? 10.801 0.049 -15.977 1.00 87.94 170 ASP A CA 1
ATOM 1279 C C . ASP A 1 170 ? 11.828 1.130 -15.635 1.00 87.94 170 ASP A C 1
ATOM 1281 O O . ASP A 1 170 ? 11.874 1.569 -14.491 1.00 87.94 170 ASP A O 1
ATOM 1285 N N . THR A 1 171 ? 12.636 1.519 -16.621 1.00 85.88 171 THR A N 1
ATOM 1286 C CA . THR A 1 171 ? 13.763 2.461 -16.488 1.00 85.88 171 THR A CA 1
ATOM 1287 C C . THR A 1 171 ? 13.596 3.711 -17.357 1.00 85.88 171 THR A C 1
ATOM 1289 O O . THR A 1 171 ? 14.565 4.433 -17.599 1.00 85.88 171 THR A O 1
ATOM 1292 N N . GLU A 1 172 ? 12.441 3.881 -18.007 1.00 76.19 172 GLU A N 1
ATOM 1293 C CA . GLU A 1 172 ? 12.265 4.918 -19.032 1.00 76.19 172 GLU A CA 1
ATOM 1294 C C . GLU A 1 172 ? 10.967 5.716 -18.886 1.00 76.19 172 GLU A C 1
ATOM 1296 O O . GLU A 1 172 ? 10.848 6.786 -19.497 1.00 76.19 172 GLU A O 1
ATOM 1301 N N . PHE A 1 173 ? 9.988 5.243 -18.107 1.00 69.94 173 PHE A N 1
ATOM 1302 C CA . PHE A 1 173 ? 8.688 5.895 -18.017 1.00 69.94 173 PHE A CA 1
ATOM 1303 C C . PHE A 1 173 ? 8.193 6.106 -16.588 1.00 69.94 173 PHE A C 1
ATOM 1305 O O . PHE A 1 173 ? 8.465 5.361 -15.658 1.00 69.94 173 PHE A O 1
ATOM 1312 N N . SER A 1 174 ? 7.397 7.161 -16.411 1.00 66.94 174 SER A N 1
ATOM 1313 C CA . SER A 1 174 ? 6.775 7.447 -15.126 1.00 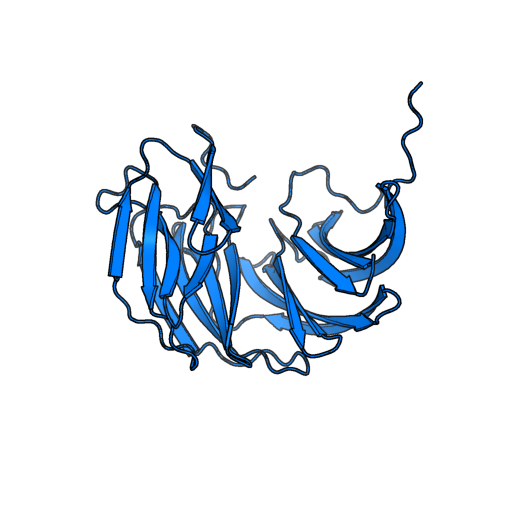66.94 174 SER A CA 1
ATOM 1314 C C . SER A 1 174 ? 5.674 6.437 -14.810 1.00 66.94 174 SER A C 1
ATOM 1316 O O . SER A 1 174 ? 4.585 6.502 -15.390 1.00 66.94 174 SER A O 1
ATOM 1318 N N . VAL A 1 175 ? 5.901 5.550 -13.838 1.00 67.62 175 VAL A N 1
ATOM 1319 C CA . VAL A 1 175 ? 4.843 4.665 -13.326 1.00 67.62 175 VAL A CA 1
ATOM 1320 C C . VAL A 1 175 ? 3.844 5.468 -12.494 1.00 67.62 175 VAL A C 1
ATOM 1322 O O . VAL A 1 175 ? 3.942 5.616 -11.276 1.00 67.62 175 VAL A O 1
ATOM 1325 N N . LEU A 1 176 ? 2.832 6.007 -13.165 1.00 68.69 176 LEU A N 1
ATOM 1326 C CA . LEU A 1 176 ? 1.755 6.744 -12.520 1.00 68.69 176 LEU A CA 1
ATOM 1327 C C . LEU A 1 176 ? 0.674 5.766 -12.042 1.00 68.69 176 LEU A C 1
ATOM 1329 O O . LEU A 1 176 ? 0.103 5.023 -12.836 1.00 68.69 176 LEU A O 1
ATOM 1333 N N . TYR A 1 177 ? 0.310 5.848 -10.758 1.00 73.50 177 TYR A N 1
ATOM 1334 C CA . TYR A 1 177 ? -0.732 5.012 -10.139 1.00 73.50 177 TYR A CA 1
ATOM 1335 C C . TYR A 1 177 ? -0.414 3.507 -10.223 1.00 73.50 177 TYR A C 1
ATOM 1337 O O . TYR A 1 177 ? -1.247 2.751 -10.726 1.00 73.50 177 TYR A O 1
ATOM 1345 N N . PRO A 1 178 ? 0.751 3.057 -9.719 1.00 83.69 178 PRO A N 1
ATOM 1346 C CA . PRO A 1 178 ? 1.050 1.643 -9.672 1.00 83.69 178 PRO A CA 1
ATOM 1347 C C . PRO A 1 178 ? -0.028 0.915 -8.869 1.00 83.69 178 PRO A C 1
ATOM 1349 O O . PRO A 1 178 ? -0.519 1.421 -7.857 1.00 83.69 178 PRO A O 1
ATOM 1352 N N . THR A 1 179 ? -0.397 -0.268 -9.333 1.00 87.69 179 THR A N 1
ATOM 1353 C CA . THR A 1 179 ? -1.278 -1.186 -8.625 1.00 87.69 179 THR A CA 1
ATOM 1354 C C . THR A 1 179 ? -0.675 -2.573 -8.656 1.00 87.69 179 THR A C 1
ATOM 1356 O O . THR A 1 179 ? -0.044 -2.955 -9.643 1.00 87.69 179 THR A O 1
ATOM 1359 N N . ILE A 1 180 ? -0.875 -3.317 -7.576 1.00 92.75 180 ILE A N 1
ATOM 1360 C CA . ILE A 1 180 ? -0.532 -4.730 -7.489 1.00 92.75 180 ILE A CA 1
ATOM 1361 C C . ILE A 1 180 ? -1.731 -5.497 -6.949 1.00 92.75 180 ILE A C 1
ATOM 1363 O O . ILE A 1 180 ? -2.378 -5.080 -5.989 1.00 92.75 180 ILE A O 1
ATOM 1367 N N . LEU A 1 181 ? -2.034 -6.634 -7.567 1.00 92.81 181 LEU A N 1
ATOM 1368 C CA . LEU A 1 181 ? -3.111 -7.503 -7.123 1.00 92.81 181 LEU A CA 1
ATOM 1369 C C . LEU A 1 181 ? -2.692 -8.966 -7.222 1.00 92.81 181 LEU A C 1
ATOM 1371 O O . LEU A 1 181 ? -2.152 -9.410 -8.235 1.00 92.81 181 LEU A O 1
ATOM 1375 N N . HIS A 1 182 ? -2.969 -9.721 -6.163 1.00 93.25 182 HIS A N 1
ATOM 1376 C CA . HIS A 1 182 ? -2.780 -11.165 -6.156 1.00 93.25 182 HIS A CA 1
ATOM 1377 C C . HIS A 1 182 ? -3.847 -11.850 -7.015 1.00 93.25 182 HIS A C 1
ATOM 1379 O O . HIS A 1 182 ? -5.040 -11.563 -6.880 1.00 93.25 182 HIS A O 1
ATOM 1385 N N . ILE A 1 183 ? -3.416 -12.749 -7.903 1.00 90.88 183 ILE A N 1
ATOM 1386 C CA . ILE A 1 183 ? -4.310 -13.488 -8.801 1.00 90.88 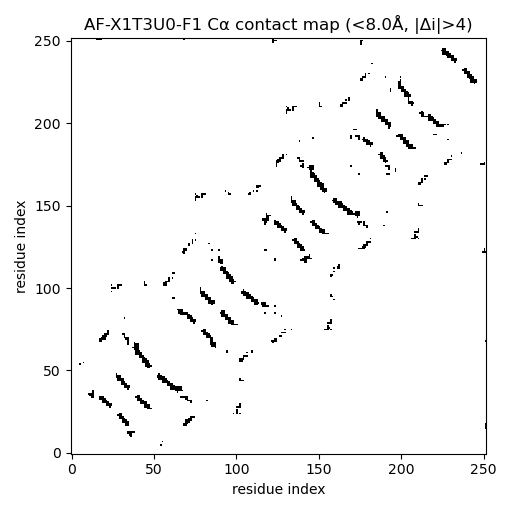183 ILE A CA 1
ATOM 1387 C C . ILE A 1 183 ? -4.465 -14.932 -8.332 1.00 90.88 183 ILE A C 1
ATOM 1389 O O . ILE A 1 183 ? -5.574 -15.383 -8.048 1.00 90.88 183 ILE A O 1
ATOM 1393 N N . SER A 1 184 ? -3.359 -15.673 -8.269 1.00 91.62 184 SER A N 1
ATOM 1394 C CA . SER A 1 184 ? -3.365 -17.083 -7.872 1.00 91.62 184 SER A CA 1
ATOM 1395 C C . SER A 1 184 ? -1.950 -17.602 -7.657 1.00 91.62 184 SER A C 1
ATOM 1397 O O . SER A 1 184 ? -1.087 -17.342 -8.492 1.00 91.62 184 SER A O 1
ATOM 1399 N N . GLY A 1 185 ? -1.729 -18.417 -6.621 1.00 94.25 185 GLY A N 1
ATOM 1400 C CA . GLY A 1 185 ? -0.398 -18.969 -6.338 1.00 94.25 185 GLY A CA 1
ATOM 1401 C C . GLY A 1 185 ? 0.629 -17.846 -6.209 1.00 94.25 185 GLY A C 1
ATOM 1402 O O . GLY A 1 185 ? 0.387 -16.896 -5.472 1.00 94.25 185 GLY A O 1
ATOM 1403 N N . ASP A 1 186 ? 1.702 -17.917 -6.989 1.00 97.50 186 ASP A N 1
ATOM 1404 C CA . ASP A 1 186 ? 2.748 -16.889 -7.011 1.00 97.50 186 ASP A CA 1
ATOM 1405 C C . ASP A 1 186 ? 2.491 -15.793 -8.064 1.00 97.50 186 ASP A C 1
ATOM 1407 O O . ASP A 1 186 ? 3.318 -14.904 -8.227 1.00 97.50 186 ASP A O 1
ATOM 1411 N N . ILE A 1 187 ? 1.362 -15.826 -8.786 1.00 96.75 187 ILE A N 1
ATOM 1412 C CA . ILE A 1 187 ? 1.049 -14.869 -9.856 1.00 96.75 187 ILE A CA 1
ATOM 1413 C C . ILE A 1 187 ? 0.367 -13.624 -9.294 1.00 96.75 187 ILE A C 1
ATOM 1415 O O . ILE A 1 187 ? -0.733 -13.683 -8.728 1.00 96.75 187 ILE A O 1
ATOM 1419 N N . TYR A 1 188 ? 0.992 -12.483 -9.563 1.00 96.44 188 TYR A N 1
ATOM 1420 C CA . TYR A 1 188 ? 0.474 -11.147 -9.303 1.00 96.44 188 TYR A CA 1
ATOM 1421 C C . TYR A 1 188 ? 0.317 -10.414 -10.625 1.00 96.44 188 TYR A C 1
ATOM 1423 O O . TYR A 1 188 ? 1.100 -10.615 -11.553 1.00 96.44 188 TYR A O 1
ATOM 1431 N N . VAL A 1 189 ? -0.687 -9.550 -10.706 1.00 94.12 189 VAL A N 1
ATOM 1432 C CA . VAL A 1 189 ? -0.780 -8.553 -11.768 1.00 94.12 189 VAL A CA 1
ATOM 1433 C C . VAL A 1 189 ? -0.273 -7.221 -11.234 1.00 94.12 189 VAL A C 1
ATOM 1435 O O . VAL A 1 189 ? -0.602 -6.836 -10.111 1.00 94.12 189 VAL A O 1
ATOM 1438 N N . ILE A 1 190 ? 0.513 -6.528 -12.046 1.00 92.62 190 ILE A N 1
ATOM 1439 C CA . ILE A 1 190 ? 0.994 -5.181 -11.785 1.00 92.62 190 ILE A CA 1
ATOM 1440 C C . ILE A 1 190 ? 0.688 -4.260 -12.962 1.00 92.62 190 ILE A C 1
ATOM 1442 O O . ILE A 1 190 ? 0.579 -4.712 -14.101 1.00 92.62 190 ILE A O 1
ATOM 1446 N N . SER A 1 191 ? 0.559 -2.964 -12.702 1.00 88.06 191 SER A N 1
ATOM 1447 C CA . SER A 1 191 ? 0.551 -1.948 -13.760 1.00 88.06 191 SER A CA 1
ATOM 1448 C C . SER A 1 191 ? 1.959 -1.422 -14.032 1.00 88.06 191 SER A C 1
ATOM 1450 O O . SER A 1 191 ? 2.690 -1.133 -13.086 1.00 88.06 191 SER A O 1
ATOM 1452 N N . GLY A 1 192 ? 2.279 -1.195 -15.299 1.00 85.62 192 GLY A N 1
ATOM 1453 C CA . GLY A 1 192 ? 3.499 -0.530 -15.760 1.00 85.62 192 GLY A CA 1
ATOM 1454 C C . GLY A 1 192 ? 3.264 0.120 -17.125 1.00 85.62 192 GLY A C 1
ATOM 1455 O O . GLY A 1 192 ? 2.120 0.136 -17.592 1.00 85.62 192 GLY A O 1
ATOM 1456 N N . PRO A 1 193 ? 4.286 0.691 -17.770 1.00 83.62 193 PRO A N 1
ATOM 1457 C CA . PRO A 1 193 ? 4.184 1.077 -19.171 1.00 83.62 193 PRO A CA 1
ATOM 1458 C C . PRO A 1 193 ? 4.198 -0.147 -20.096 1.00 83.62 193 PRO A C 1
ATOM 1460 O O . PRO A 1 193 ? 4.684 -1.222 -19.756 1.00 83.62 193 PRO A O 1
ATOM 1463 N N . ASP A 1 194 ? 3.698 0.021 -21.314 1.00 84.38 194 ASP A N 1
ATOM 1464 C CA . ASP A 1 194 ? 3.956 -0.935 -22.382 1.00 84.38 194 ASP A CA 1
ATOM 1465 C C . ASP A 1 194 ? 5.421 -0.887 -22.850 1.00 84.38 194 ASP A C 1
ATOM 1467 O O . ASP A 1 194 ? 6.167 0.037 -22.543 1.00 84.38 194 ASP A O 1
ATOM 1471 N N . ALA A 1 195 ? 5.837 -1.874 -23.647 1.00 83.81 195 ALA A N 1
ATOM 1472 C CA . ALA A 1 195 ? 7.230 -2.011 -24.091 1.00 83.81 195 ALA A CA 1
ATOM 1473 C C . ALA A 1 195 ? 7.761 -0.832 -24.935 1.00 83.81 195 ALA A C 1
ATOM 1475 O O . ALA A 1 195 ? 8.957 -0.764 -25.205 1.00 83.81 195 ALA A O 1
ATOM 1476 N N . LEU A 1 196 ? 6.876 0.047 -25.414 1.00 83.19 196 LEU A N 1
ATOM 1477 C CA . LEU A 1 196 ? 7.232 1.247 -26.170 1.00 83.19 196 LEU A CA 1
ATOM 1478 C C . LEU A 1 196 ? 7.159 2.523 -25.322 1.00 83.19 196 LEU A C 1
ATOM 1480 O O . LEU A 1 196 ? 7.443 3.597 -25.851 1.00 83.19 196 LEU A O 1
ATOM 1484 N N . HIS A 1 197 ? 6.764 2.425 -24.049 1.00 79.94 197 HIS A N 1
ATOM 1485 C CA . HIS A 1 197 ? 6.574 3.558 -23.144 1.00 79.94 197 HIS A CA 1
ATOM 1486 C C . HIS A 1 197 ? 5.562 4.590 -23.681 1.00 79.94 197 HIS A C 1
ATOM 1488 O O . HIS A 1 197 ? 5.709 5.801 -23.515 1.00 79.94 197 HIS A O 1
ATOM 1494 N N . THR A 1 198 ? 4.521 4.108 -24.367 1.00 77.94 198 THR A N 1
ATOM 1495 C CA . THR A 1 198 ? 3.474 4.928 -25.003 1.00 77.94 198 THR A CA 1
ATOM 1496 C C . THR A 1 198 ? 2.087 4.747 -24.396 1.00 77.94 198 THR A C 1
ATOM 1498 O O . THR A 1 198 ? 1.207 5.585 -24.612 1.00 77.94 198 THR A O 1
ATOM 1501 N N . ALA A 1 199 ? 1.874 3.672 -23.639 1.00 78.81 199 ALA A N 1
ATOM 1502 C CA . ALA A 1 199 ? 0.602 3.342 -23.013 1.00 78.81 199 ALA A CA 1
ATOM 1503 C C . ALA A 1 199 ? 0.815 2.629 -21.671 1.00 78.81 199 ALA A C 1
ATOM 1505 O O . ALA A 1 199 ? 1.912 2.179 -21.362 1.00 78.81 199 ALA A O 1
ATOM 1506 N N . VAL A 1 200 ? -0.248 2.503 -20.875 1.00 80.31 200 VAL A N 1
ATOM 1507 C CA . VAL A 1 200 ? -0.236 1.657 -19.674 1.00 80.31 200 VAL A CA 1
ATOM 1508 C C . VAL A 1 200 ? -0.448 0.205 -20.088 1.00 80.31 200 VAL A C 1
ATOM 1510 O O . VAL A 1 200 ? -1.299 -0.085 -20.926 1.00 80.31 200 VAL A O 1
ATOM 1513 N N . ALA A 1 201 ? 0.273 -0.716 -19.465 1.00 85.75 201 ALA A N 1
ATOM 1514 C CA . ALA A 1 201 ? 0.098 -2.148 -19.600 1.00 85.75 201 ALA A CA 1
ATOM 1515 C C . ALA A 1 201 ? -0.185 -2.814 -18.246 1.00 85.75 201 ALA A C 1
ATOM 1517 O O . ALA A 1 201 ? 0.163 -2.318 -17.171 1.00 85.75 201 ALA A O 1
ATOM 1518 N N . LEU A 1 202 ? -0.851 -3.962 -18.322 1.00 89.56 202 LEU A N 1
ATOM 1519 C CA . LEU A 1 202 ? -0.905 -4.945 -17.252 1.00 89.56 202 LEU A CA 1
ATOM 1520 C C . LEU A 1 202 ? 0.206 -5.953 -17.482 1.00 89.56 202 LEU A C 1
ATOM 1522 O O . LEU A 1 202 ? 0.253 -6.553 -18.553 1.00 89.56 202 LEU A O 1
ATOM 1526 N N . HIS A 1 203 ? 1.027 -6.198 -16.474 1.00 92.69 203 HIS A N 1
ATOM 1527 C CA . HIS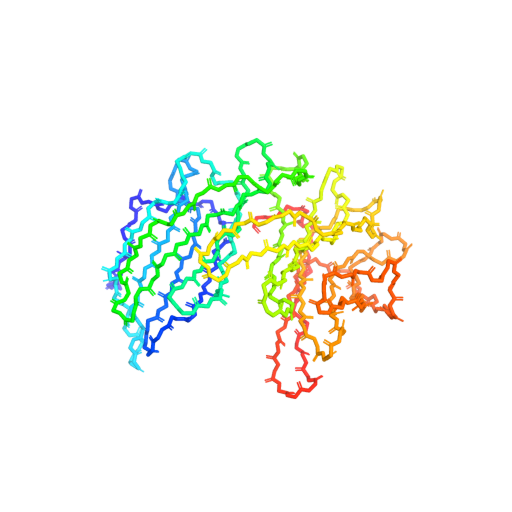 A 1 203 ? 2.010 -7.268 -16.494 1.00 92.69 203 HIS A CA 1
ATOM 1528 C C . HIS A 1 203 ? 1.663 -8.300 -15.440 1.00 92.69 203 HIS A C 1
ATOM 1530 O O . HIS A 1 203 ? 1.208 -7.958 -14.351 1.00 92.69 203 HIS A O 1
ATOM 1536 N N . THR A 1 204 ? 1.901 -9.569 -15.740 1.00 96.06 204 THR A N 1
ATOM 1537 C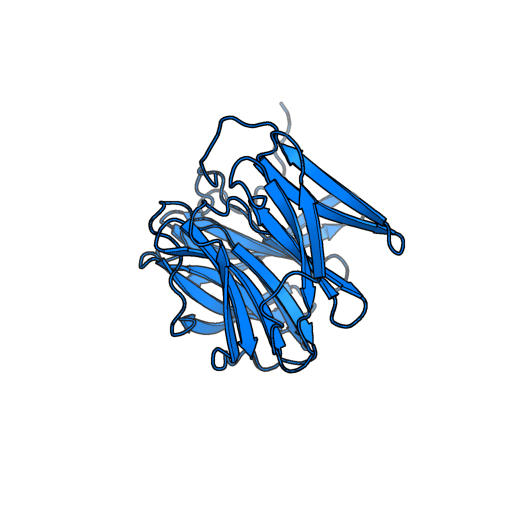 CA . THR A 1 204 ? 1.889 -10.612 -14.714 1.00 96.06 204 THR A CA 1
ATOM 1538 C C . THR A 1 204 ? 3.315 -10.935 -14.293 1.00 96.06 204 THR A C 1
ATOM 1540 O O . THR A 1 204 ? 4.218 -10.978 -15.125 1.00 96.06 204 THR A O 1
ATOM 1543 N N . VAL A 1 205 ? 3.533 -11.140 -12.997 1.00 98.00 205 VAL A N 1
ATOM 1544 C CA . VAL A 1 205 ? 4.844 -11.415 -12.394 1.00 98.00 205 VAL A CA 1
ATOM 1545 C C . VAL A 1 205 ? 4.715 -12.538 -11.369 1.00 98.00 205 VAL A C 1
ATOM 1547 O O . VAL A 1 205 ? 3.661 -12.694 -10.750 1.00 98.00 205 VAL A O 1
ATOM 1550 N N . ASN A 1 206 ? 5.787 -13.315 -11.194 1.00 98.44 206 ASN A N 1
ATOM 1551 C CA . ASN A 1 206 ? 5.880 -14.284 -10.105 1.00 98.44 206 ASN A CA 1
ATOM 1552 C C . ASN A 1 206 ? 6.553 -13.659 -8.880 1.00 98.44 206 ASN A C 1
ATOM 1554 O O . ASN A 1 206 ? 7.695 -13.198 -8.978 1.00 98.44 206 ASN A O 1
ATOM 1558 N N . ILE A 1 207 ? 5.875 -13.714 -7.735 1.00 98.62 207 ILE A N 1
ATOM 1559 C CA . ILE A 1 207 ? 6.438 -13.412 -6.416 1.00 98.62 207 ILE A CA 1
ATOM 1560 C C . ILE A 1 207 ? 6.227 -14.645 -5.539 1.00 98.62 207 ILE A C 1
ATOM 1562 O O . ILE A 1 207 ? 5.095 -14.972 -5.183 1.00 98.62 207 ILE A O 1
ATOM 1566 N N . ALA A 1 208 ? 7.316 -15.340 -5.219 1.00 98.44 208 ALA A N 1
ATOM 1567 C CA . ALA A 1 208 ? 7.279 -16.521 -4.369 1.00 98.44 208 ALA A CA 1
ATOM 1568 C C . ALA A 1 208 ? 6.937 -16.153 -2.917 1.00 98.44 208 ALA A C 1
ATOM 1570 O O . ALA A 1 208 ? 7.139 -15.022 -2.470 1.00 98.44 208 ALA A O 1
ATOM 1571 N N . ALA A 1 209 ? 6.463 -17.133 -2.145 1.00 97.81 209 ALA A N 1
ATOM 1572 C CA . ALA A 1 209 ? 6.088 -16.940 -0.741 1.00 97.81 209 ALA A CA 1
ATOM 1573 C C . ALA A 1 209 ? 7.223 -16.391 0.153 1.00 97.81 209 ALA A C 1
ATOM 1575 O O . ALA A 1 209 ? 6.950 -15.713 1.145 1.00 97.81 209 ALA A O 1
ATOM 1576 N N . ASP A 1 210 ? 8.483 -16.667 -0.191 1.00 97.62 210 ASP A N 1
ATOM 1577 C CA . ASP A 1 210 ? 9.667 -16.153 0.510 1.00 97.62 210 ASP A CA 1
ATOM 1578 C C . ASP A 1 210 ? 10.058 -14.720 0.103 1.00 97.62 210 ASP A C 1
ATOM 1580 O O . ASP A 1 210 ? 11.015 -14.171 0.640 1.00 97.62 210 ASP A O 1
ATOM 1584 N N . GLY A 1 211 ? 9.311 -14.107 -0.819 1.00 97.94 211 GLY A N 1
ATOM 1585 C CA . GLY A 1 211 ? 9.549 -12.759 -1.326 1.00 97.94 211 GLY A CA 1
ATOM 1586 C C . GLY A 1 211 ? 10.444 -12.702 -2.559 1.00 97.94 211 GLY A C 1
ATOM 1587 O O . GLY A 1 211 ? 10.703 -11.604 -3.048 1.00 97.94 211 GLY A O 1
ATOM 1588 N N . THR A 1 212 ? 10.890 -13.837 -3.101 1.00 98.56 212 THR A N 1
ATOM 1589 C CA . THR A 1 212 ? 11.674 -13.849 -4.341 1.00 98.56 212 THR A CA 1
ATOM 1590 C C . THR A 1 212 ? 10.815 -13.394 -5.523 1.00 98.56 212 THR A C 1
ATOM 1592 O O . THR A 1 212 ? 9.787 -13.998 -5.833 1.00 98.56 212 THR A O 1
ATOM 1595 N N . ILE A 1 213 ? 11.260 -12.350 -6.219 1.00 98.62 213 ILE A N 1
ATOM 1596 C CA . ILE A 1 213 ? 10.661 -11.834 -7.450 1.00 98.62 213 ILE A CA 1
ATOM 1597 C C . ILE A 1 213 ? 11.366 -12.485 -8.643 1.00 98.62 213 ILE A C 1
ATOM 1599 O O . ILE A 1 213 ? 12.588 -12.386 -8.792 1.00 98.62 213 ILE A O 1
ATOM 1603 N N . THR A 1 214 ? 10.601 -13.101 -9.546 1.00 98.38 214 THR A N 1
ATOM 1604 C CA . THR A 1 214 ? 11.131 -13.447 -10.874 1.00 98.38 214 THR A CA 1
ATOM 1605 C C . THR A 1 214 ? 11.193 -12.173 -11.711 1.00 98.38 214 THR A C 1
ATOM 1607 O O . THR A 1 214 ? 10.151 -11.623 -12.056 1.00 98.38 214 THR A O 1
ATOM 1610 N N . THR A 1 215 ? 12.398 -11.698 -12.034 1.00 97.19 215 THR A N 1
ATOM 1611 C CA . THR A 1 215 ? 12.647 -10.396 -12.688 1.00 97.19 215 THR A CA 1
ATOM 1612 C C . THR A 1 215 ? 12.372 -10.418 -14.196 1.00 97.19 215 THR A C 1
ATOM 1614 O O . THR A 1 215 ? 13.221 -10.069 -15.017 1.00 97.19 215 THR A O 1
ATOM 1617 N N . SER A 1 216 ? 11.197 -10.912 -14.568 1.00 95.81 216 SER A N 1
ATOM 1618 C CA . SER A 1 216 ? 10.667 -10.910 -15.925 1.00 95.81 216 SER A CA 1
ATOM 1619 C C . SER A 1 216 ? 9.150 -11.019 -15.867 1.00 95.81 216 SER A C 1
ATOM 1621 O O . SER A 1 216 ? 8.612 -11.767 -15.045 1.00 95.81 216 SER A O 1
ATOM 1623 N N . PHE A 1 217 ? 8.458 -10.354 -16.785 1.00 96.31 217 PHE A N 1
ATOM 1624 C CA . PHE A 1 217 ? 7.020 -10.545 -16.927 1.00 96.31 217 PHE A CA 1
ATOM 1625 C C . PHE A 1 217 ? 6.704 -11.946 -17.462 1.00 96.31 217 PHE A C 1
ATOM 1627 O O . PHE A 1 217 ? 7.396 -12.464 -18.337 1.00 96.31 217 PHE A O 1
ATOM 1634 N N . VAL A 1 218 ? 5.645 -12.550 -16.930 1.00 97.19 218 VAL A N 1
ATOM 1635 C CA . VAL A 1 218 ? 5.064 -13.801 -17.433 1.00 97.19 218 VAL A CA 1
ATOM 1636 C C . VAL A 1 218 ? 4.266 -13.525 -18.705 1.00 97.19 218 VAL A C 1
ATOM 1638 O O . VAL A 1 218 ? 4.402 -14.245 -19.689 1.00 97.19 218 VAL A O 1
ATOM 1641 N N . ASP A 1 219 ? 3.452 -12.470 -18.681 1.00 95.88 219 ASP A N 1
ATOM 1642 C CA . ASP A 1 219 ? 2.664 -11.981 -19.811 1.00 95.88 219 ASP A CA 1
ATOM 1643 C C . ASP A 1 219 ? 2.407 -10.476 -19.662 1.00 95.88 219 ASP A C 1
ATOM 1645 O O . ASP A 1 219 ? 2.581 -9.909 -18.576 1.00 95.88 219 ASP A O 1
ATOM 1649 N N . SER A 1 220 ? 2.011 -9.813 -20.746 1.00 92.56 220 SER A N 1
ATOM 1650 C CA . SER A 1 220 ? 1.711 -8.383 -20.766 1.00 92.56 220 SER A CA 1
ATOM 1651 C C . SER A 1 220 ? 0.556 -8.040 -21.704 1.00 92.56 220 SER A C 1
ATOM 1653 O O . SER A 1 220 ? 0.474 -8.542 -22.822 1.00 92.56 220 SER A O 1
ATOM 1655 N N . LEU A 1 221 ? -0.313 -7.129 -21.268 1.00 89.19 221 LEU A N 1
ATOM 1656 C CA . LEU A 1 221 ? -1.432 -6.609 -22.050 1.00 89.19 221 LEU A CA 1
ATOM 1657 C C . LEU A 1 221 ? -1.426 -5.079 -22.038 1.00 89.19 221 LEU A C 1
ATOM 1659 O O . LEU A 1 221 ? -1.697 -4.468 -21.006 1.00 89.19 221 LEU A O 1
ATOM 1663 N N . THR A 1 222 ? -1.184 -4.467 -23.196 1.00 87.06 222 THR A N 1
ATOM 1664 C CA . THR A 1 222 ? -1.280 -3.013 -23.383 1.00 87.06 222 THR A CA 1
ATOM 1665 C C . THR A 1 222 ? -2.734 -2.537 -23.353 1.00 87.06 222 THR A C 1
ATOM 1667 O O . THR A 1 222 ? -3.617 -3.149 -23.956 1.00 87.06 222 THR A O 1
ATOM 1670 N N . LEU A 1 223 ? -2.976 -1.418 -22.673 1.00 79.38 223 LEU A N 1
ATOM 1671 C CA . LEU A 1 223 ? -4.263 -0.739 -22.564 1.00 79.38 223 LEU A CA 1
ATOM 1672 C C . LEU A 1 223 ? -4.170 0.652 -23.226 1.00 79.38 223 LEU A C 1
ATOM 1674 O O . LEU A 1 223 ? -3.543 1.565 -22.692 1.00 79.38 223 LEU A O 1
ATOM 1678 N N . ASP A 1 224 ? -4.827 0.841 -24.373 1.00 68.94 224 ASP A N 1
ATOM 1679 C CA . ASP A 1 224 ? -4.723 2.062 -25.193 1.00 68.94 224 ASP A CA 1
ATOM 1680 C C . ASP A 1 224 ? -5.103 3.369 -24.465 1.00 68.94 224 ASP A C 1
ATOM 1682 O O . ASP A 1 224 ? -6.234 3.507 -24.009 1.00 68.94 224 ASP A O 1
ATOM 1686 N N . ASN A 1 225 ? -4.234 4.394 -24.512 1.00 60.22 225 ASN A N 1
ATOM 1687 C CA . ASN A 1 225 ? -4.507 5.795 -24.116 1.00 60.22 225 ASN A CA 1
ATOM 1688 C C . ASN A 1 225 ? -5.034 6.007 -22.682 1.00 60.22 225 ASN A C 1
ATOM 1690 O O . ASN A 1 225 ? -5.842 6.913 -22.439 1.00 60.22 225 ASN A O 1
ATOM 1694 N N . ASN A 1 226 ? -4.592 5.182 -21.738 1.00 61.53 226 ASN A N 1
ATOM 1695 C CA . ASN A 1 226 ? -5.135 5.166 -20.385 1.00 61.53 226 ASN A CA 1
ATOM 1696 C C . ASN A 1 226 ? -4.126 5.677 -19.368 1.00 61.53 226 ASN A C 1
ATOM 1698 O O . ASN A 1 226 ? -2.950 5.347 -19.435 1.00 61.53 226 ASN A O 1
ATOM 1702 N N . SER A 1 227 ? -4.610 6.438 -18.393 1.00 60.28 227 SER A N 1
ATOM 1703 C CA . SER A 1 227 ? -3.894 6.756 -17.168 1.00 60.28 227 SER A CA 1
ATOM 1704 C C . SER A 1 227 ? -4.725 6.290 -15.962 1.00 60.28 227 SER A C 1
ATOM 1706 O O . SER A 1 227 ? -5.938 6.096 -16.047 1.00 60.28 227 SER A O 1
ATOM 1708 N N . HIS A 1 228 ? -4.086 6.056 -14.817 1.00 65.19 228 HIS A N 1
ATOM 1709 C CA . HIS A 1 228 ? -4.756 5.750 -13.541 1.00 65.19 228 HIS A CA 1
ATOM 1710 C C . HIS A 1 228 ? -5.515 4.415 -13.550 1.00 65.19 228 HIS A C 1
ATOM 1712 O O . HIS A 1 228 ? -6.738 4.375 -13.404 1.00 65.19 228 HIS A O 1
ATOM 1718 N N . LEU A 1 229 ? -4.784 3.315 -13.717 1.00 72.50 229 LEU A N 1
ATOM 1719 C CA . LEU A 1 229 ? -5.357 1.977 -13.690 1.00 72.50 229 LEU A CA 1
ATOM 1720 C C . LEU A 1 229 ? -5.650 1.524 -12.252 1.00 72.50 229 LEU A C 1
ATOM 1722 O O . LEU A 1 229 ? -4.811 1.604 -11.361 1.00 72.50 229 LEU A O 1
ATOM 1726 N N . ARG A 1 230 ? -6.856 1.011 -12.036 1.00 73.12 230 ARG A N 1
ATOM 1727 C CA . ARG A 1 230 ? -7.291 0.311 -10.826 1.00 73.12 230 ARG A CA 1
ATOM 1728 C C . ARG A 1 230 ? -7.822 -1.048 -11.247 1.00 73.12 230 ARG A C 1
ATOM 1730 O O . ARG A 1 230 ? -8.664 -1.130 -12.142 1.00 73.12 230 ARG A O 1
ATOM 1737 N N . ILE A 1 231 ? -7.364 -2.101 -10.587 1.00 75.12 231 ILE A N 1
ATOM 1738 C CA . ILE A 1 231 ? -7.854 -3.458 -10.825 1.00 75.12 231 ILE A CA 1
ATOM 1739 C C . ILE A 1 231 ? -8.741 -3.844 -9.648 1.00 75.12 231 ILE A C 1
ATOM 1741 O O . ILE A 1 231 ? -8.326 -3.761 -8.495 1.00 75.12 231 ILE A O 1
ATOM 1745 N N . ILE A 1 232 ? -9.976 -4.236 -9.940 1.00 76.31 232 ILE A N 1
ATOM 1746 C CA . ILE A 1 232 ? -10.981 -4.562 -8.929 1.00 76.31 232 ILE A CA 1
ATOM 1747 C C . ILE A 1 232 ? -11.367 -6.034 -9.093 1.00 76.31 232 ILE A C 1
ATOM 1749 O O . ILE A 1 232 ? -11.830 -6.410 -10.175 1.00 76.31 232 ILE A O 1
ATOM 1753 N N . PRO A 1 233 ? -11.209 -6.882 -8.062 1.00 75.88 233 PRO A N 1
ATOM 1754 C CA . PRO A 1 233 ? -11.730 -8.242 -8.107 1.00 75.88 233 PRO A CA 1
ATOM 1755 C C . PRO A 1 233 ? -13.261 -8.214 -8.174 1.00 75.88 233 PRO A C 1
ATOM 1757 O O . PRO A 1 233 ? -13.910 -7.482 -7.431 1.00 75.88 233 PRO A O 1
ATOM 1760 N N . LEU A 1 234 ? -13.843 -9.010 -9.074 1.00 79.00 23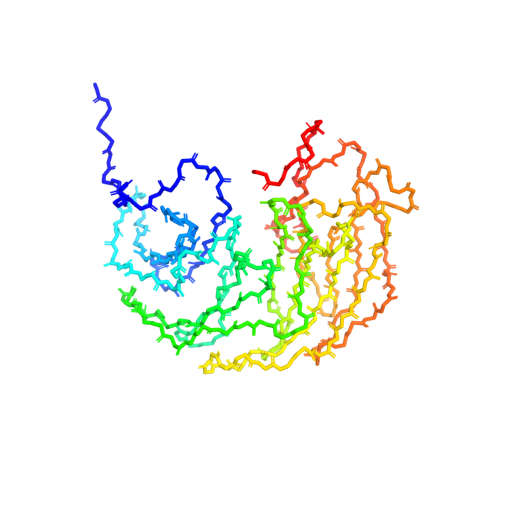4 LEU A N 1
ATOM 1761 C CA . LEU A 1 234 ? -15.296 -9.151 -9.198 1.00 79.00 234 LEU A CA 1
ATOM 1762 C C . LEU A 1 234 ? -15.763 -10.473 -8.586 1.00 79.00 234 LEU A C 1
ATOM 1764 O O . LEU A 1 234 ? -16.431 -10.488 -7.559 1.00 79.00 234 LEU A O 1
ATOM 1768 N N . ALA A 1 235 ? -15.427 -11.589 -9.238 1.00 77.56 235 ALA A N 1
ATOM 1769 C CA . ALA A 1 235 ? -15.769 -12.934 -8.785 1.00 77.56 235 ALA A CA 1
ATOM 1770 C C . ALA A 1 235 ? -14.921 -13.983 -9.512 1.00 77.56 235 ALA A C 1
ATOM 1772 O O . ALA A 1 235 ? -14.783 -13.940 -10.740 1.00 77.56 235 ALA A O 1
ATOM 1773 N N . GLY A 1 236 ? -14.404 -14.963 -8.767 1.00 77.50 236 GLY A N 1
ATOM 1774 C CA . GLY A 1 236 ? -13.516 -15.988 -9.315 1.00 77.50 236 GLY A CA 1
ATOM 1775 C C . GLY A 1 236 ? -12.290 -15.353 -9.974 1.00 77.50 236 GLY A C 1
ATOM 1776 O O . GLY A 1 236 ? -11.622 -14.531 -9.365 1.00 77.50 236 GLY A O 1
ATOM 1777 N N . THR A 1 237 ? -12.034 -15.689 -11.239 1.00 77.31 237 THR A N 1
ATOM 1778 C CA . THR A 1 237 ? -10.902 -15.167 -12.026 1.00 77.31 237 THR A CA 1
ATOM 1779 C C . THR A 1 237 ? -11.244 -13.904 -12.828 1.00 77.31 237 THR A C 1
ATOM 1781 O O . THR A 1 237 ? -10.576 -13.600 -13.816 1.00 77.31 237 THR A O 1
ATOM 1784 N N . LYS A 1 238 ? -12.337 -13.207 -12.491 1.00 79.00 238 LYS A N 1
ATOM 1785 C CA . LYS A 1 238 ? -12.786 -12.005 -13.208 1.00 79.00 238 LYS A CA 1
ATOM 1786 C C . LYS A 1 238 ? -12.431 -10.748 -12.430 1.00 79.00 238 LYS A C 1
ATOM 1788 O O . LYS A 1 238 ? -12.776 -10.625 -11.254 1.00 79.00 238 LYS A O 1
ATOM 1793 N N . TYR A 1 239 ? -11.849 -9.795 -13.146 1.00 81.00 239 TYR A N 1
ATOM 1794 C CA . TYR A 1 239 ? -11.427 -8.501 -12.629 1.00 81.00 239 TYR A CA 1
ATOM 1795 C C . TYR A 1 239 ? -11.961 -7.390 -13.533 1.00 81.00 239 TYR A C 1
ATOM 1797 O O . TYR A 1 239 ? -12.059 -7.568 -14.749 1.00 81.00 239 TYR A O 1
ATOM 1805 N N . ALA A 1 240 ? -12.307 -6.246 -12.950 1.00 76.19 240 ALA A N 1
ATOM 1806 C CA . ALA A 1 240 ? -12.538 -5.017 -13.694 1.00 76.19 240 ALA A CA 1
ATOM 1807 C C . ALA A 1 240 ? -11.240 -4.208 -13.735 1.00 76.19 240 ALA A C 1
ATOM 1809 O O . ALA A 1 240 ? -10.647 -3.940 -12.693 1.00 76.19 240 ALA A O 1
ATOM 1810 N N . ALA A 1 241 ? -10.828 -3.800 -14.932 1.00 74.25 241 ALA A N 1
ATOM 1811 C CA . ALA A 1 241 ? -9.815 -2.774 -15.125 1.00 74.25 241 ALA A CA 1
ATOM 1812 C C . ALA A 1 241 ? -10.535 -1.433 -15.294 1.00 74.25 241 ALA A C 1
ATOM 1814 O O . ALA A 1 241 ? -11.237 -1.218 -16.282 1.00 74.25 241 ALA A O 1
ATOM 1815 N N . VAL A 1 242 ? -10.402 -0.554 -14.306 1.00 71.81 242 VAL A N 1
ATOM 1816 C CA . VAL A 1 242 ? -10.952 0.802 -14.341 1.00 71.81 242 VAL A CA 1
ATOM 1817 C C . VAL A 1 242 ? -9.803 1.758 -14.588 1.00 71.81 242 VAL A C 1
ATOM 1819 O O . VAL A 1 242 ? -8.801 1.709 -13.885 1.00 71.81 242 VAL A O 1
ATOM 1822 N N . TYR A 1 243 ? -9.940 2.628 -15.577 1.00 68.81 243 TYR A N 1
ATOM 1823 C CA . TYR A 1 243 ? -8.914 3.603 -15.912 1.00 68.81 243 TYR A CA 1
ATOM 1824 C C . TYR A 1 243 ? -9.536 4.943 -16.289 1.00 68.81 243 TYR A C 1
ATOM 1826 O O . TYR A 1 243 ? -10.694 5.022 -16.712 1.00 68.81 243 TYR A O 1
ATOM 1834 N N . LYS A 1 244 ? -8.755 6.012 -16.151 1.00 62.84 244 LYS A N 1
ATOM 1835 C CA . LYS A 1 244 ? -9.118 7.352 -16.600 1.00 62.84 244 LYS A CA 1
ATOM 1836 C C . LYS A 1 244 ? -8.401 7.635 -17.914 1.00 62.84 244 LYS A C 1
ATOM 1838 O O . LYS A 1 244 ? -7.189 7.545 -18.019 1.00 62.84 244 LYS A O 1
ATOM 1843 N N . LYS A 1 245 ? -9.133 8.064 -18.935 1.00 59.84 245 LYS A N 1
ATOM 1844 C CA . LYS A 1 245 ? -8.494 8.707 -20.086 1.00 59.84 245 LYS A CA 1
ATOM 1845 C C . LYS A 1 245 ? -8.131 10.134 -19.669 1.00 59.84 245 LYS A C 1
ATOM 1847 O O . LYS A 1 245 ? -9.028 10.968 -19.558 1.00 59.84 245 LYS A O 1
ATOM 1852 N N . SER A 1 246 ? -6.865 10.405 -19.361 1.00 55.12 246 SER A N 1
ATOM 1853 C CA . SER A 1 246 ? -6.423 11.718 -18.872 1.00 55.12 246 SER A CA 1
ATOM 1854 C C . SER A 1 246 ? -5.207 12.230 -19.638 1.00 55.12 246 SER A C 1
ATOM 1856 O O . SER A 1 246 ? -4.318 11.458 -19.972 1.00 55.12 246 SER A O 1
ATOM 1858 N N . SER A 1 247 ? -5.148 13.547 -19.858 1.00 54.00 247 SER A N 1
ATOM 1859 C CA . SER A 1 247 ? -3.902 14.274 -20.156 1.00 54.00 247 SER A CA 1
ATOM 1860 C C . SER A 1 247 ? -3.172 14.721 -18.881 1.00 54.00 247 SER A C 1
ATOM 1862 O O . SER A 1 247 ? -2.156 15.403 -18.960 1.00 54.00 247 SER A O 1
ATOM 1864 N N . ASP A 1 248 ? -3.750 14.425 -17.715 1.00 52.62 248 ASP A N 1
ATOM 1865 C CA . ASP A 1 248 ? -3.187 14.740 -16.405 1.00 52.62 248 ASP A CA 1
ATOM 1866 C C . ASP A 1 248 ? -2.080 13.740 -16.075 1.00 52.62 248 ASP A C 1
ATOM 1868 O O . ASP A 1 248 ? -2.330 12.535 -16.011 1.00 52.62 248 ASP A O 1
ATOM 1872 N N . THR A 1 249 ? -0.867 14.258 -15.920 1.00 51.19 249 THR A N 1
ATOM 1873 C CA . THR A 1 249 ? 0.344 13.504 -15.582 1.00 51.19 249 THR A CA 1
ATOM 1874 C C . THR A 1 249 ? 0.636 13.530 -14.082 1.00 51.19 249 THR A C 1
ATOM 1876 O O . THR A 1 249 ? 1.677 13.036 -13.654 1.00 51.19 249 THR A O 1
ATOM 1879 N N . SER A 1 250 ? -0.242 14.134 -13.274 1.00 51.00 250 SER A N 1
ATOM 1880 C CA . SER A 1 250 ? -0.034 14.276 -11.837 1.00 51.00 250 SER A CA 1
ATOM 1881 C C . SER A 1 250 ? -0.755 13.188 -11.046 1.00 51.00 250 SER A C 1
ATOM 1883 O O . SER A 1 250 ? -1.848 12.763 -11.401 1.00 51.00 250 SER A O 1
ATOM 1885 N N . CYS A 1 251 ? -0.120 12.740 -9.962 1.00 51.06 251 CYS A N 1
ATOM 1886 C CA . CYS A 1 251 ? -0.601 11.693 -9.061 1.00 51.06 251 CYS A CA 1
ATOM 1887 C C . CYS A 1 251 ? -1.557 12.230 -7.969 1.00 51.06 251 CYS A C 1
ATOM 1889 O O . CYS A 1 251 ? -1.534 11.742 -6.838 1.00 51.06 251 CYS A O 1
ATOM 1891 N N . GLN A 1 252 ? -2.353 13.255 -8.305 1.00 44.62 252 GLN A N 1
ATOM 1892 C CA . GLN A 1 252 ? -3.350 13.879 -7.421 1.00 44.62 252 GLN A CA 1
ATOM 1893 C C . GLN A 1 252 ? -4.647 13.057 -7.334 1.00 44.62 252 GLN A C 1
ATOM 1895 O O . GLN A 1 252 ? -4.848 12.115 -8.148 1.00 44.62 252 GLN A O 1
#

Solvent-accessible surface area (backbone atoms only — not comparable to full-atom values): 13608 Å² total; per-residue (Å²): 132,85,80,80,68,84,67,74,69,72,85,42,58,42,93,62,72,50,44,62,19,70,40,81,72,40,98,51,31,33,37,39,30,30,45,21,40,85,27,18,22,34,38,36,20,30,38,48,46,98,88,66,53,69,44,83,68,35,74,46,78,72,34,81,60,32,26,44,42,35,33,43,49,45,82,64,38,94,47,26,30,38,35,42,34,27,30,76,87,31,32,36,28,40,32,15,32,36,42,47,85,83,36,52,70,44,84,73,49,72,43,73,43,75,96,42,56,39,16,82,60,97,39,54,30,59,30,78,46,80,69,34,92,41,21,31,39,36,33,31,12,18,59,94,23,18,23,34,41,35,15,31,36,40,43,61,87,51,51,74,55,61,71,69,38,76,40,78,80,36,88,83,43,68,32,63,45,26,40,70,45,85,74,53,94,41,36,28,40,33,51,40,60,29,100,79,64,78,34,30,16,42,31,30,34,42,43,42,64,87,30,53,64,51,93,54,70,79,47,76,47,75,39,84,70,42,38,55,54,44,80,40,85,72,59,92,96,40,66,46,82,46,62,39,79,56,94,72,88,69,71,103